Protein AF-0000000085041302 (afdb_homodimer)

InterPro domains:
  IPR001387 Cro/C1-type, helix-turn-helix domain [PF01381] (20-67)
  IPR001387 Cro/C1-type, helix-turn-helix domain [PS50943] (29-70)
  IPR010982 Lambda repressor-like, DNA-binding domain superfamily [G3DSA:1.10.260.40] (1-99)
  IPR010982 Lambda repressor-like, DNA-binding domain superfamily [SSF47413] (10-87)
  IPR013430 Toxin-antitoxin system, antidote protein, HigA [PTHR36924] (6-88)
  IPR013430 Toxin-antitoxin system, antidote protein, HigA [TIGR02607] (7-82)

Organism: Cyclobacterium marinum (strain ATCC 25205 / DSM 745 / LMG 13164 / NCIMB 1802) (NCBI:txid880070)

Sequence (198 aa):
MERDITTYIHPGKIFFEEVIKPNHLKIGEVAELLQVSRLTVSKIVNEKSGISPNIALRIQTVFGGSAEMWTKMQHKYDMALAIKEFERNNPKLKRFEKAMERDITTYIHPGKIFFEEVIKPNHLKIGEVAELLQVSRLTVSKIVNEKSGISPNIALRIQTVFGGSAEMWTKMQHKYDMALAIKEFERNNPKLKRFEKA

Structure (mmCIF, N/CA/C/O backbone):
data_AF-0000000085041302-model_v1
#
loop_
_entity.id
_entity.type
_entity.pdbx_description
1 polymer 'Plasmid maintenance system antidote protein, XRE family'
#
loop_
_atom_site.group_PDB
_atom_site.id
_atom_site.type_symbol
_atom_site.label_atom_id
_atom_site.label_alt_id
_atom_site.label_comp_id
_atom_site.label_asym_id
_atom_site.label_entity_id
_atom_site.label_seq_id
_atom_site.pdbx_PDB_ins_code
_atom_site.Cartn_x
_atom_site.Cartn_y
_atom_site.Cartn_z
_atom_site.occupancy
_atom_site.B_iso_or_equiv
_atom_site.auth_seq_id
_atom_site.auth_comp_id
_atom_site.auth_asym_id
_atom_site.auth_atom_id
_atom_site.pdbx_PDB_model_num
ATOM 1 N N . MET A 1 1 ? 7.117 10.695 -30.375 1 29.48 1 MET A N 1
ATOM 2 C CA . MET A 1 1 ? 6.906 9.789 -29.25 1 29.48 1 MET A CA 1
ATOM 3 C C . MET A 1 1 ? 6.676 10.562 -27.969 1 29.48 1 MET A C 1
ATOM 5 O O . MET A 1 1 ? 7.609 11.133 -27.406 1 29.48 1 MET A O 1
ATOM 9 N N . GLU A 1 2 ? 5.797 11.688 -27.891 1 31.69 2 GLU A N 1
ATOM 10 C CA . GLU A 1 2 ? 5.551 12.656 -26.828 1 31.69 2 GLU A CA 1
ATOM 11 C C . GLU A 1 2 ? 5.828 12.055 -25.453 1 31.69 2 GLU A C 1
ATOM 13 O O . GLU A 1 2 ? 5.406 10.938 -25.172 1 31.69 2 GLU A O 1
ATOM 18 N N . ARG A 1 3 ? 6.934 12.32 -24.906 1 36.03 3 ARG A N 1
ATOM 19 C CA . ARG A 1 3 ? 7.691 11.773 -23.797 1 36.03 3 ARG A CA 1
ATOM 20 C C . ARG A 1 3 ? 6.824 11.68 -22.531 1 36.03 3 ARG A C 1
ATOM 22 O O . ARG A 1 3 ? 6.738 12.641 -21.766 1 36.03 3 ARG A O 1
ATOM 29 N N . ASP A 1 4 ? 5.512 11.469 -22.641 1 37.69 4 ASP A N 1
ATOM 30 C CA . ASP A 1 4 ? 4.402 11.453 -21.688 1 37.69 4 ASP A CA 1
ATOM 31 C C . ASP A 1 4 ? 4.883 11.062 -20.297 1 37.69 4 ASP A C 1
ATOM 33 O O . ASP A 1 4 ? 5.992 10.562 -20.141 1 37.69 4 ASP A O 1
ATOM 37 N N . ILE A 1 5 ? 3.98 11.062 -19.125 1 43.06 5 ILE A N 1
ATOM 38 C CA . ILE A 1 5 ? 4.023 10.547 -17.766 1 43.06 5 ILE A CA 1
ATOM 39 C C . ILE A 1 5 ? 4.773 9.211 -17.734 1 43.06 5 ILE A C 1
ATOM 41 O O . ILE A 1 5 ? 4.441 8.289 -18.484 1 43.06 5 ILE A O 1
ATOM 45 N N . THR A 1 6 ? 6.039 9.086 -17.594 1 47.47 6 THR A N 1
ATOM 46 C CA . THR A 1 6 ? 6.887 7.961 -17.203 1 47.47 6 THR A CA 1
ATOM 47 C C . THR A 1 6 ? 6.047 6.824 -16.641 1 47.47 6 THR A C 1
ATOM 49 O O . THR A 1 6 ? 5.5 6.941 -15.539 1 47.47 6 THR A O 1
ATOM 52 N N . THR A 1 7 ? 5.023 6.316 -17.312 1 55.5 7 THR A N 1
ATOM 53 C CA . THR A 1 7 ? 4.008 5.301 -17.047 1 55.5 7 THR A CA 1
ATOM 54 C C . THR A 1 7 ? 4.602 4.121 -16.281 1 55.5 7 THR A C 1
ATOM 56 O O . THR A 1 7 ? 5.523 3.461 -16.766 1 55.5 7 THR A O 1
ATOM 59 N N . TYR A 1 8 ? 4.645 4.348 -14.969 1 79.5 8 TYR A N 1
ATOM 60 C CA . TYR A 1 8 ? 5.066 3.205 -14.164 1 79.5 8 TYR A CA 1
ATOM 61 C C . TYR A 1 8 ? 4.293 1.95 -14.555 1 79.5 8 TYR A C 1
ATOM 63 O O . TYR A 1 8 ? 3.105 2.018 -14.875 1 79.5 8 TYR A O 1
ATOM 71 N N . ILE A 1 9 ? 5.008 1.052 -15.086 1 88.38 9 ILE A N 1
ATOM 72 C CA . ILE A 1 9 ? 4.438 -0.244 -15.438 1 88.38 9 ILE A CA 1
ATOM 73 C C . ILE A 1 9 ? 3.734 -0.842 -14.219 1 88.38 9 ILE A C 1
ATOM 75 O O . ILE A 1 9 ? 4.312 -0.911 -13.133 1 88.38 9 ILE A O 1
ATOM 79 N N . HIS A 1 10 ? 2.369 -1.131 -14.422 1 93.94 10 HIS A N 1
ATOM 80 C CA . HIS A 1 10 ? 1.634 -1.795 -13.352 1 93.94 10 HIS A CA 1
ATOM 81 C C . HIS A 1 10 ? 2.205 -3.18 -13.062 1 93.94 10 HIS A C 1
ATOM 83 O O . HIS A 1 10 ? 2.484 -3.943 -13.992 1 93.94 10 HIS A O 1
ATOM 89 N N . PRO A 1 11 ? 2.422 -3.494 -11.867 1 96.06 11 PRO A N 1
ATOM 90 C CA . PRO A 1 11 ? 3.008 -4.797 -11.555 1 96.06 11 PRO A CA 1
ATOM 91 C C . PRO A 1 11 ? 2.184 -5.965 -12.094 1 96.06 11 PRO A C 1
ATOM 93 O O . PRO A 1 11 ? 2.736 -7.023 -12.398 1 96.06 11 PRO A O 1
ATOM 96 N N . GLY A 1 12 ? 0.875 -5.73 -12.203 1 97.31 12 GLY A N 1
ATOM 97 C CA . GLY A 1 12 ? 0.055 -6.766 -12.812 1 97.31 12 GLY A CA 1
ATOM 98 C C . GLY A 1 12 ? 0.516 -7.141 -14.211 1 97.31 12 GLY A C 1
ATOM 99 O O . GLY A 1 12 ? 0.445 -8.312 -14.594 1 97.31 12 GLY A O 1
ATOM 100 N N . LYS A 1 13 ? 0.924 -6.148 -14.961 1 96.5 13 LYS A N 1
ATOM 101 C CA . LYS A 1 13 ? 1.456 -6.402 -16.297 1 96.5 13 LYS A CA 1
ATOM 102 C C . LYS A 1 13 ? 2.75 -7.211 -16.234 1 96.5 13 LYS A C 1
ATOM 104 O O . LYS A 1 13 ? 2.963 -8.117 -17.031 1 96.5 13 LYS A O 1
ATOM 109 N N . ILE A 1 14 ? 3.541 -6.941 -15.328 1 96.94 14 ILE A N 1
ATOM 110 C CA . ILE A 1 14 ? 4.785 -7.672 -15.125 1 96.94 14 ILE A CA 1
ATOM 111 C C . ILE A 1 14 ? 4.48 -9.117 -14.742 1 96.94 14 ILE A C 1
ATOM 113 O O . ILE A 1 14 ? 5.07 -10.055 -15.289 1 96.94 14 ILE A O 1
ATOM 117 N N . PHE A 1 15 ? 3.557 -9.273 -13.836 1 98.44 15 PHE A N 1
ATOM 118 C CA . PHE A 1 15 ? 3.123 -10.602 -13.43 1 98.44 15 PHE A CA 1
ATOM 119 C C . PHE A 1 15 ? 2.656 -11.414 -14.633 1 98.44 15 PHE A C 1
ATOM 121 O O . PHE A 1 15 ? 3.057 -12.562 -14.805 1 98.44 15 PHE A O 1
ATOM 128 N N . PHE A 1 16 ? 1.895 -10.766 -15.469 1 98.31 16 PHE A N 1
ATOM 129 C CA . PHE A 1 16 ? 1.375 -11.43 -16.656 1 98.31 16 PHE A CA 1
ATOM 130 C C . PHE A 1 16 ? 2.502 -11.766 -17.625 1 98.31 16 PHE A C 1
ATOM 132 O O . PHE A 1 16 ? 2.658 -12.922 -18.031 1 98.31 16 PHE A O 1
ATOM 139 N N . GLU A 1 17 ? 3.311 -10.789 -17.953 1 97.69 17 GLU A N 1
ATOM 140 C CA . GLU A 1 17 ? 4.305 -10.906 -19.016 1 97.69 17 GLU A CA 1
ATOM 141 C C . GLU A 1 17 ? 5.473 -11.789 -18.594 1 97.69 17 GLU A C 1
ATOM 143 O O . GLU A 1 17 ? 6.055 -12.5 -19.422 1 97.69 17 GLU A O 1
ATOM 148 N N . GLU A 1 18 ? 5.762 -11.789 -17.328 1 97.31 18 GLU A N 1
ATOM 149 C CA . GLU A 1 18 ? 6.992 -12.438 -16.906 1 97.31 18 GLU A CA 1
ATOM 150 C C . GLU A 1 18 ? 6.703 -13.773 -16.219 1 97.31 18 GLU A C 1
ATOM 152 O O . GLU A 1 18 ? 7.594 -14.609 -16.078 1 97.31 18 GLU A O 1
ATOM 157 N N . VAL A 1 19 ? 5.547 -14.008 -15.805 1 97.94 19 VAL A N 1
ATOM 158 C CA . VAL A 1 19 ? 5.246 -15.227 -15.062 1 97.94 19 VAL A CA 1
ATOM 159 C C . VAL A 1 19 ? 4.18 -16.031 -15.805 1 97.94 19 VAL A C 1
ATOM 161 O O . VAL A 1 19 ? 4.426 -17.172 -16.203 1 97.94 19 VAL A O 1
ATOM 164 N N . ILE A 1 20 ? 3.092 -15.469 -16.109 1 98.44 20 ILE A N 1
ATOM 165 C CA . ILE A 1 20 ? 1.945 -16.219 -16.609 1 98.44 20 ILE A CA 1
ATOM 166 C C . ILE A 1 20 ? 2.186 -16.594 -18.062 1 98.44 20 ILE A C 1
ATOM 168 O O . ILE A 1 20 ? 2.125 -17.781 -18.422 1 98.44 20 ILE A O 1
ATOM 172 N N . LYS A 1 21 ? 2.52 -15.656 -18.844 1 97.94 21 LYS A N 1
ATOM 173 C CA . LYS A 1 21 ? 2.666 -15.844 -20.297 1 97.94 21 LYS A CA 1
ATOM 174 C C . LYS A 1 21 ? 3.793 -16.828 -20.594 1 97.94 21 LYS A C 1
ATOM 176 O O . LYS A 1 21 ? 3.596 -17.797 -21.344 1 97.94 21 LYS A O 1
ATOM 181 N N . PRO A 1 22 ? 4.973 -16.656 -20.031 1 97.5 22 PRO A N 1
ATOM 182 C CA . PRO A 1 22 ? 6.062 -17.578 -20.344 1 97.5 22 PRO A CA 1
ATOM 183 C C . PRO A 1 22 ? 5.742 -19.016 -19.938 1 97.5 22 PRO A C 1
ATOM 185 O O . PRO A 1 22 ? 6.309 -19.953 -20.484 1 97.5 22 PRO A O 1
ATOM 188 N N . ASN A 1 23 ? 4.84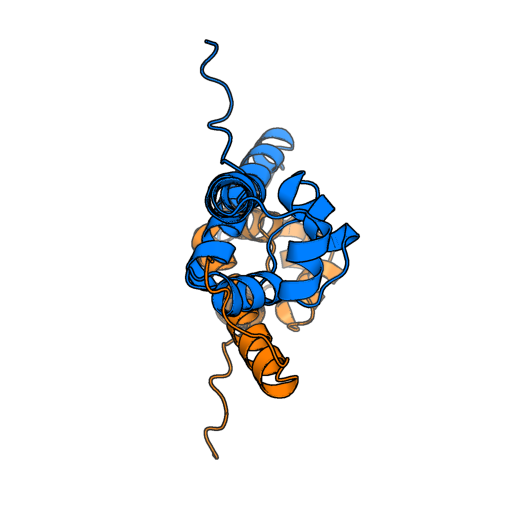8 -19.188 -18.953 1 97.5 23 ASN A N 1
ATOM 189 C CA . ASN A 1 23 ? 4.484 -20.531 -18.484 1 97.5 23 ASN A CA 1
ATOM 190 C C . ASN A 1 23 ? 3.229 -21.047 -19.172 1 97.5 23 ASN A C 1
ATOM 192 O O . ASN A 1 23 ? 2.715 -22.109 -18.828 1 97.5 23 ASN A O 1
ATOM 196 N N . HIS A 1 24 ? 2.68 -20.25 -20.047 1 97.62 24 HIS A N 1
ATOM 197 C CA . HIS A 1 24 ? 1.529 -20.609 -20.859 1 97.62 24 HIS A CA 1
ATOM 198 C C . HIS A 1 24 ? 0.336 -21 -20 1 97.62 24 HIS A C 1
ATOM 200 O O . HIS A 1 24 ? -0.345 -21.984 -20.281 1 97.62 24 HIS A O 1
ATOM 206 N N . LEU A 1 25 ? 0.154 -20.312 -18.969 1 98.19 25 LEU A N 1
ATOM 207 C CA . LEU A 1 25 ? -0.958 -20.578 -18.062 1 98.19 25 LEU A CA 1
ATOM 208 C C . LEU A 1 25 ? -2.174 -19.734 -18.422 1 98.19 25 LEU A C 1
ATOM 210 O O . LEU A 1 25 ? -2.033 -18.578 -18.844 1 98.19 25 LEU A O 1
ATOM 214 N N . LYS A 1 26 ? -3.291 -20.344 -18.203 1 98.25 26 LYS A N 1
ATOM 215 C CA . LYS A 1 26 ? -4.535 -19.578 -18.281 1 98.25 26 LYS A CA 1
ATOM 216 C C . LYS A 1 26 ? -4.852 -18.891 -16.969 1 98.25 26 LYS A C 1
ATOM 218 O O . LYS A 1 26 ? -4.379 -19.312 -15.906 1 98.25 26 LYS A O 1
ATOM 223 N N . ILE A 1 27 ? -5.68 -17.844 -17.062 1 98.5 27 ILE A N 1
ATOM 224 C CA . ILE A 1 27 ? -6.039 -17.062 -15.883 1 98.5 27 ILE A CA 1
ATOM 225 C C . ILE A 1 27 ? -6.66 -17.969 -14.828 1 98.5 27 ILE A C 1
ATOM 227 O O . ILE A 1 27 ? -6.363 -17.844 -13.641 1 98.5 27 ILE A O 1
ATOM 231 N N . GLY A 1 28 ? -7.504 -18.859 -15.266 1 98.5 28 GLY A N 1
ATOM 232 C CA . GLY A 1 28 ? -8.148 -19.781 -14.352 1 98.5 28 GLY A CA 1
ATOM 233 C C . GLY A 1 28 ? -7.168 -20.688 -13.633 1 98.5 28 GLY A C 1
ATOM 234 O O . GLY A 1 28 ? -7.344 -21 -12.445 1 98.5 28 GLY A O 1
ATOM 235 N N . GLU A 1 29 ? -6.148 -21.172 -14.336 1 98.5 29 GLU A N 1
ATOM 236 C CA . GLU A 1 29 ? -5.117 -22.016 -13.75 1 98.5 29 GLU A CA 1
ATOM 237 C C . GLU A 1 29 ? -4.316 -21.25 -12.695 1 98.5 29 GLU A C 1
ATOM 239 O O . GLU A 1 29 ? -4.023 -21.781 -11.625 1 98.5 29 GLU A O 1
ATOM 244 N N . VAL A 1 30 ? -3.992 -20.062 -13.031 1 98.75 30 VAL A N 1
ATOM 245 C CA . VAL A 1 30 ? -3.254 -19.219 -12.102 1 98.75 30 VAL A CA 1
ATOM 246 C C . VAL A 1 30 ? -4.074 -19.016 -10.828 1 98.75 30 VAL A C 1
ATOM 248 O O . VAL A 1 30 ? -3.549 -19.125 -9.719 1 98.75 30 VAL A O 1
ATOM 251 N N . ALA A 1 31 ? -5.375 -18.688 -11.008 1 98.81 31 ALA A N 1
ATOM 252 C CA . ALA A 1 31 ? -6.281 -18.484 -9.883 1 98.81 31 ALA A CA 1
ATOM 253 C C . ALA A 1 31 ? -6.309 -19.703 -8.961 1 98.81 31 ALA A C 1
ATOM 255 O O . ALA A 1 31 ? -6.262 -19.578 -7.738 1 98.81 31 ALA A O 1
ATOM 256 N N . GLU A 1 32 ? -6.352 -20.844 -9.562 1 98.5 32 GLU A N 1
ATOM 257 C CA . GLU A 1 32 ? -6.359 -22.094 -8.805 1 98.5 32 GLU A CA 1
ATOM 258 C C . GLU A 1 32 ? -5.059 -22.281 -8.031 1 98.5 32 GLU A C 1
ATOM 260 O O . GLU A 1 32 ? -5.074 -22.641 -6.852 1 98.5 32 GLU A O 1
ATOM 265 N N . LEU A 1 33 ? -3.945 -22.047 -8.68 1 98.44 33 LEU A N 1
ATOM 266 C CA . LEU A 1 33 ? -2.635 -22.203 -8.062 1 98.44 33 LEU A CA 1
ATOM 267 C C . LEU A 1 33 ? -2.473 -21.25 -6.879 1 98.44 33 LEU A C 1
ATOM 269 O O . LEU A 1 33 ? -1.903 -21.625 -5.852 1 98.44 33 LEU A O 1
ATOM 273 N N . LEU A 1 34 ? -3.041 -20.078 -7.023 1 98.75 34 LEU A N 1
ATOM 274 C CA . LEU A 1 34 ? -2.902 -19.047 -5.996 1 98.75 34 LEU A CA 1
ATOM 275 C C . LEU A 1 34 ? -4.02 -19.156 -4.961 1 98.75 34 LEU A C 1
ATOM 277 O O . LEU A 1 34 ? -4.004 -18.469 -3.945 1 98.75 34 LEU A O 1
ATOM 281 N N . GLN A 1 35 ? -4.996 -19.984 -5.219 1 98.69 35 GLN A N 1
ATOM 282 C CA . GLN A 1 35 ? -6.172 -20.156 -4.367 1 98.69 35 GLN A CA 1
ATOM 283 C C . GLN A 1 35 ? -6.895 -18.828 -4.168 1 98.69 35 GLN A C 1
ATOM 285 O O . GLN A 1 35 ? -7.191 -18.438 -3.035 1 98.69 35 GLN A O 1
ATOM 290 N N . VAL A 1 36 ? -7.094 -18.234 -5.23 1 98.56 36 VAL A N 1
ATOM 291 C CA . VAL A 1 36 ? -7.91 -17.031 -5.285 1 98.56 36 VAL A CA 1
ATOM 292 C C . VAL A 1 36 ? -8.914 -17.141 -6.43 1 98.56 36 VAL A C 1
ATOM 294 O O . VAL A 1 36 ? -8.875 -18.094 -7.215 1 98.56 36 VAL A O 1
ATOM 297 N N . SER A 1 37 ? -9.844 -16.188 -6.492 1 98.69 37 SER A N 1
ATOM 298 C CA . SER A 1 37 ? -10.859 -16.219 -7.539 1 98.69 37 SER A CA 1
ATOM 299 C C . SER A 1 37 ? -10.273 -15.836 -8.891 1 98.69 37 SER A C 1
ATOM 301 O O . SER A 1 37 ? -9.297 -15.086 -8.961 1 98.69 37 SER A O 1
ATOM 303 N N . ARG A 1 38 ? -10.859 -16.312 -9.977 1 98.62 38 ARG A N 1
ATOM 304 C CA . ARG A 1 38 ? -10.5 -15.914 -11.336 1 98.62 38 ARG A CA 1
ATOM 305 C C . ARG A 1 38 ? -10.625 -14.398 -11.516 1 98.62 38 ARG A C 1
ATOM 307 O O . ARG A 1 38 ? -9.82 -13.789 -12.219 1 98.62 38 ARG A O 1
ATOM 314 N N . LEU A 1 39 ? -11.602 -13.891 -10.891 1 98.75 39 LEU A N 1
ATOM 315 C CA . LEU A 1 39 ? -11.82 -12.453 -10.977 1 98.75 39 LEU A CA 1
ATOM 316 C C . LEU A 1 39 ? -10.641 -11.688 -10.391 1 98.75 39 LEU A C 1
ATOM 318 O O . LEU A 1 39 ? -10.219 -10.664 -10.945 1 98.75 39 LEU A O 1
ATOM 322 N N . THR A 1 40 ? -10.07 -12.172 -9.312 1 98.69 40 THR A N 1
ATOM 323 C CA . THR A 1 40 ? -8.93 -11.531 -8.656 1 98.69 40 THR A CA 1
ATOM 324 C C . THR A 1 40 ? -7.734 -11.461 -9.602 1 98.69 40 THR A C 1
ATOM 326 O O . THR A 1 40 ? -7.148 -10.391 -9.797 1 98.69 40 THR A O 1
ATOM 329 N N . VAL A 1 41 ? -7.426 -12.562 -10.195 1 98.81 41 VAL A N 1
ATOM 330 C CA . VAL A 1 41 ? -6.285 -12.617 -11.102 1 98.81 41 VAL A CA 1
ATOM 331 C C . VAL A 1 41 ? -6.562 -11.766 -12.336 1 98.81 41 VAL A C 1
ATOM 333 O O . VAL A 1 41 ? -5.695 -11.008 -12.789 1 98.81 41 VAL A O 1
ATOM 336 N N . SER A 1 42 ? -7.742 -11.898 -12.859 1 98.75 42 SER A N 1
ATOM 337 C CA . SER A 1 42 ? -8.117 -11.125 -14.031 1 98.75 42 SER A CA 1
ATOM 338 C C . SER A 1 42 ? -7.973 -9.625 -13.781 1 98.75 42 SER A C 1
ATOM 340 O O . SER A 1 42 ? -7.387 -8.906 -14.594 1 98.75 42 SER A O 1
ATOM 342 N N . LYS A 1 43 ? -8.484 -9.164 -12.688 1 98.69 43 LYS A N 1
ATOM 343 C CA . LYS A 1 43 ? -8.398 -7.746 -12.344 1 98.69 43 LYS A CA 1
ATOM 344 C C . LYS A 1 43 ? -6.945 -7.301 -12.211 1 98.69 43 LYS A C 1
ATOM 346 O O . LYS A 1 43 ? -6.59 -6.199 -12.633 1 98.69 43 LYS A O 1
ATOM 351 N N . ILE A 1 44 ? -6.109 -8.086 -11.594 1 98.44 44 ILE A N 1
ATOM 352 C CA . ILE A 1 44 ? -4.707 -7.75 -11.375 1 98.44 44 ILE A CA 1
ATOM 353 C C . ILE A 1 44 ? -3.99 -7.625 -12.719 1 98.44 44 ILE A C 1
ATOM 355 O O . ILE A 1 44 ? -3.336 -6.617 -12.984 1 98.44 44 ILE A O 1
ATOM 359 N N . VAL A 1 45 ? -4.148 -8.578 -13.617 1 97.88 45 VAL A N 1
ATOM 360 C CA . VAL A 1 45 ? -3.389 -8.609 -14.859 1 97.88 45 VAL A CA 1
ATOM 361 C C . VAL A 1 45 ? -3.932 -7.555 -15.82 1 97.88 45 VAL A C 1
ATOM 363 O O . VAL A 1 45 ? -3.225 -7.113 -16.734 1 97.88 45 VAL A O 1
ATOM 366 N N . ASN A 1 46 ? -5.188 -7.16 -15.648 1 97.31 46 ASN A N 1
ATOM 367 C CA . ASN A 1 46 ? -5.77 -6.098 -16.469 1 97.31 46 ASN A CA 1
ATOM 368 C C . ASN A 1 46 ? -5.648 -4.738 -15.781 1 97.31 46 ASN A C 1
ATOM 370 O O . ASN A 1 46 ? -6.32 -3.783 -16.172 1 97.31 46 ASN A O 1
ATOM 374 N N . GLU A 1 47 ? -4.863 -4.637 -14.742 1 95.19 47 GLU A N 1
ATOM 375 C CA . GLU A 1 47 ? -4.457 -3.402 -14.086 1 95.19 47 GLU A CA 1
ATOM 376 C C . GLU A 1 47 ? -5.645 -2.709 -13.422 1 95.19 47 GLU A C 1
ATOM 378 O O . GLU A 1 47 ? -5.664 -1.483 -13.297 1 95.19 47 GLU A O 1
ATOM 383 N N . LYS A 1 48 ? -6.633 -3.512 -13.062 1 96.94 48 LYS A N 1
ATOM 384 C CA . LYS A 1 48 ? -7.832 -2.982 -12.43 1 96.94 48 LYS A CA 1
ATOM 385 C C . LYS A 1 48 ? -7.777 -3.168 -10.914 1 96.94 48 LYS A C 1
ATOM 387 O O . LYS A 1 48 ? -8.602 -2.615 -10.18 1 96.94 48 LYS A O 1
ATOM 392 N N . SER A 1 49 ? -6.855 -3.945 -10.398 1 97.38 49 SER A N 1
ATOM 393 C CA . SER A 1 49 ? -6.555 -4.129 -8.984 1 97.38 49 SER A CA 1
ATOM 394 C C . SER A 1 49 ? -5.059 -4.301 -8.758 1 97.38 49 SER A C 1
ATOM 396 O O . SER A 1 49 ? -4.328 -4.699 -9.672 1 97.38 49 SER A O 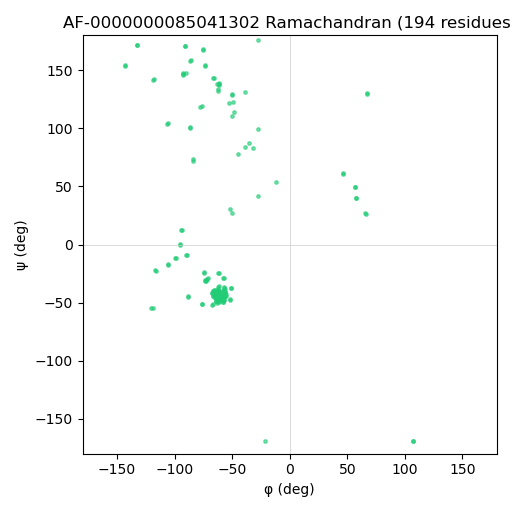1
ATOM 398 N N . GLY A 1 50 ? -4.629 -3.961 -7.609 1 97.31 50 GLY A N 1
ATOM 399 C CA . GLY A 1 50 ? -3.207 -4.043 -7.305 1 97.31 50 GLY A CA 1
ATOM 400 C C . GLY A 1 50 ? -2.803 -5.375 -6.703 1 97.31 50 GLY A C 1
ATOM 401 O O . GLY A 1 50 ? -3.66 -6.191 -6.355 1 97.31 50 GLY A O 1
ATOM 402 N N . ILE A 1 51 ? -1.502 -5.516 -6.602 1 98.38 51 ILE A N 1
ATOM 403 C CA . ILE A 1 51 ? -0.939 -6.656 -5.887 1 98.38 51 ILE A CA 1
ATOM 404 C C . ILE A 1 51 ? -0.834 -6.328 -4.398 1 98.38 51 ILE A C 1
ATOM 406 O O . ILE A 1 51 ? 0.098 -5.645 -3.971 1 98.38 51 ILE A O 1
ATOM 410 N N . SER A 1 52 ? -1.799 -6.848 -3.637 1 97.56 52 SER A N 1
ATOM 411 C CA . SER A 1 52 ? -1.803 -6.66 -2.189 1 97.56 52 SER A CA 1
ATOM 412 C C . SER A 1 52 ? -0.764 -7.547 -1.513 1 97.56 52 SER A C 1
ATOM 414 O O . SER A 1 52 ? -0.236 -8.477 -2.131 1 97.56 52 SER A O 1
ATOM 416 N N . PRO A 1 53 ? -0.484 -7.289 -0.239 1 97.94 53 PRO A N 1
ATOM 417 C CA . PRO A 1 53 ? 0.451 -8.148 0.492 1 97.94 53 PRO A CA 1
ATOM 418 C C . PRO A 1 53 ? 0.04 -9.617 0.471 1 97.94 53 PRO A C 1
ATOM 420 O O . PRO A 1 53 ? 0.884 -10.5 0.273 1 97.94 53 PRO A O 1
ATOM 423 N N . ASN A 1 54 ? -1.241 -9.875 0.62 1 97.94 54 ASN A N 1
ATOM 424 C CA . ASN A 1 54 ? -1.713 -11.258 0.587 1 97.94 54 ASN A CA 1
ATOM 425 C C . ASN A 1 54 ? -1.48 -11.898 -0.779 1 97.94 54 ASN A C 1
ATOM 427 O O . ASN A 1 54 ? -1.012 -13.031 -0.865 1 97.94 54 ASN A O 1
ATOM 431 N N . ILE A 1 55 ? -1.788 -11.195 -1.784 1 98.56 55 ILE A N 1
ATOM 432 C CA . ILE A 1 55 ? -1.564 -11.688 -3.139 1 98.56 55 ILE A CA 1
ATOM 433 C C . ILE A 1 55 ? -0.07 -11.898 -3.371 1 98.56 55 ILE A C 1
ATOM 435 O O . ILE A 1 55 ? 0.341 -12.922 -3.93 1 98.56 55 ILE A O 1
ATOM 439 N N . ALA A 1 56 ? 0.728 -10.922 -2.938 1 98.81 56 ALA A N 1
ATOM 440 C CA . ALA A 1 56 ? 2.178 -10.992 -3.105 1 98.81 56 ALA A CA 1
ATOM 441 C C . ALA A 1 56 ? 2.75 -12.234 -2.432 1 98.81 56 ALA A C 1
ATOM 443 O O . ALA A 1 56 ? 3.621 -12.906 -2.988 1 98.81 56 ALA A O 1
ATOM 444 N N . LEU A 1 57 ? 2.268 -12.555 -1.312 1 98.75 57 LEU A N 1
ATOM 445 C CA . LEU A 1 57 ? 2.719 -13.734 -0.58 1 98.75 57 LEU A CA 1
ATOM 446 C C . LEU A 1 57 ? 2.346 -15.008 -1.325 1 98.75 57 LEU A C 1
ATOM 448 O O . LEU A 1 57 ? 3.123 -15.969 -1.354 1 98.75 57 LEU A O 1
ATOM 452 N N . ARG A 1 58 ? 1.194 -15.023 -1.872 1 98.88 58 ARG A N 1
ATOM 453 C CA . ARG A 1 58 ? 0.767 -16.172 -2.664 1 98.88 58 ARG A CA 1
ATOM 454 C C . ARG A 1 58 ? 1.638 -16.328 -3.906 1 98.88 58 ARG A C 1
ATOM 456 O O . ARG A 1 58 ? 2.061 -17.438 -4.234 1 98.88 58 ARG A O 1
ATOM 463 N N . ILE A 1 59 ? 1.919 -15.227 -4.578 1 98.81 59 ILE A N 1
ATOM 464 C CA . ILE A 1 59 ? 2.752 -15.266 -5.773 1 98.81 59 ILE A CA 1
ATOM 465 C C . ILE A 1 59 ? 4.152 -15.758 -5.414 1 98.81 59 ILE A C 1
ATOM 467 O O . ILE A 1 59 ? 4.707 -16.625 -6.098 1 98.81 59 ILE A O 1
ATOM 471 N N . GLN A 1 60 ? 4.672 -15.18 -4.391 1 98.56 60 GLN A N 1
ATOM 472 C CA . GLN A 1 60 ? 5.98 -15.617 -3.91 1 98.56 60 GLN A CA 1
ATOM 473 C C . GLN A 1 60 ? 6.02 -17.125 -3.699 1 98.56 60 GLN A C 1
ATOM 475 O O . GLN A 1 60 ? 6.961 -17.797 -4.133 1 98.56 60 GLN A O 1
ATOM 480 N N . THR A 1 61 ? 5.039 -17.625 -3.068 1 98.5 61 THR A N 1
ATOM 481 C CA . THR A 1 61 ? 5 -19.031 -2.693 1 98.5 61 THR A CA 1
ATOM 482 C C . THR A 1 61 ? 4.875 -19.906 -3.93 1 98.5 61 THR A C 1
ATOM 484 O O . THR A 1 61 ? 5.547 -20.938 -4.031 1 98.5 61 THR A O 1
ATOM 487 N N . VAL A 1 62 ? 4.078 -19.531 -4.844 1 98.69 62 VAL A N 1
ATOM 488 C CA . VAL A 1 62 ? 3.734 -20.391 -5.973 1 98.69 62 VAL A CA 1
ATOM 489 C C . VAL A 1 62 ? 4.742 -20.188 -7.102 1 98.69 62 VAL A C 1
ATOM 491 O O . VAL A 1 62 ? 5.215 -21.141 -7.703 1 98.69 62 VAL A O 1
ATOM 494 N N . PHE A 1 63 ? 5.086 -18.922 -7.395 1 98.44 63 PHE A N 1
ATOM 495 C CA . PHE A 1 63 ? 5.797 -18.641 -8.633 1 98.44 63 PHE A CA 1
ATOM 496 C C . PHE A 1 63 ? 7.176 -18.062 -8.344 1 98.44 63 PHE A C 1
ATOM 498 O O . PHE A 1 63 ? 8.031 -18 -9.227 1 98.44 63 PHE A O 1
ATOM 505 N N . GLY A 1 64 ? 7.32 -17.516 -7.195 1 97.56 64 GLY A N 1
ATOM 506 C CA . GLY A 1 64 ? 8.602 -16.922 -6.848 1 97.56 64 GLY A CA 1
ATOM 507 C C . GLY A 1 64 ? 8.578 -15.414 -6.836 1 97.56 64 GLY A C 1
ATOM 508 O O . GLY A 1 64 ? 7.508 -14.805 -6.773 1 97.56 64 GLY A O 1
ATOM 509 N N . GLY A 1 65 ? 9.82 -14.789 -6.742 1 96.62 65 GLY A N 1
ATOM 510 C CA . GLY A 1 65 ? 9.852 -13.375 -6.414 1 96.62 65 GLY A CA 1
ATOM 511 C C . GLY A 1 65 ? 9.375 -13.078 -5.004 1 96.62 65 GLY A C 1
ATOM 512 O O . GLY A 1 65 ? 8.359 -13.617 -4.559 1 96.62 65 GLY A O 1
ATOM 513 N N . SER A 1 66 ? 10.203 -12.312 -4.336 1 97.81 66 SER A N 1
ATOM 514 C CA . SER A 1 66 ? 9.82 -12.039 -2.955 1 97.81 66 SER A CA 1
ATOM 515 C C . SER A 1 66 ? 8.547 -11.203 -2.891 1 97.81 66 SER A C 1
ATOM 517 O O . SER A 1 66 ? 8.297 -10.367 -3.766 1 97.81 66 SER A O 1
ATOM 519 N N . ALA A 1 67 ? 7.73 -11.492 -1.91 1 98.38 67 ALA A N 1
ATOM 520 C CA . ALA A 1 67 ? 6.539 -10.68 -1.69 1 98.38 67 ALA A CA 1
ATOM 521 C C . ALA A 1 67 ? 6.895 -9.195 -1.634 1 98.38 67 ALA A C 1
ATOM 523 O O . ALA A 1 67 ? 6.145 -8.352 -2.127 1 98.38 67 ALA A O 1
ATOM 524 N N . GLU A 1 68 ? 7.992 -8.891 -1.067 1 97.25 68 GLU A N 1
ATOM 525 C CA . GLU A 1 68 ? 8.469 -7.512 -0.981 1 97.25 68 GLU A CA 1
ATOM 526 C C . GLU A 1 68 ? 8.695 -6.918 -2.367 1 97.25 68 GLU A C 1
ATOM 528 O O . GLU A 1 68 ? 8.359 -5.762 -2.615 1 97.25 68 GLU A O 1
ATOM 533 N N . MET A 1 69 ? 9.289 -7.66 -3.172 1 97.12 69 MET A N 1
ATOM 534 C CA . MET A 1 69 ? 9.516 -7.199 -4.539 1 97.12 69 MET A CA 1
ATOM 535 C C . MET A 1 69 ? 8.203 -6.848 -5.223 1 97.12 69 MET A C 1
ATOM 537 O O . MET A 1 69 ? 8.062 -5.762 -5.793 1 97.12 69 MET A O 1
ATOM 541 N N . TRP A 1 70 ? 7.238 -7.723 -5.156 1 98.12 70 TRP A N 1
ATOM 542 C CA . TRP A 1 70 ? 5.945 -7.535 -5.805 1 98.12 70 TRP A CA 1
ATOM 543 C 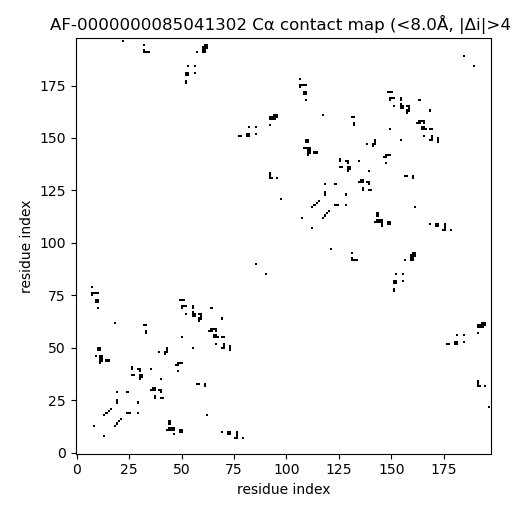C . TRP A 1 70 ? 5.207 -6.34 -5.211 1 98.12 70 TRP A C 1
ATOM 545 O O . TRP A 1 70 ? 4.656 -5.516 -5.945 1 98.12 70 TRP A O 1
ATOM 555 N N . THR A 1 71 ? 5.242 -6.25 -3.906 1 97.62 71 THR A N 1
ATOM 556 C CA . THR A 1 71 ? 4.516 -5.16 -3.268 1 97.62 71 THR A CA 1
ATOM 557 C C . THR A 1 71 ? 5.238 -3.832 -3.482 1 97.62 71 THR A C 1
ATOM 559 O O . THR A 1 71 ? 4.598 -2.781 -3.582 1 97.62 71 THR A O 1
ATOM 562 N N . LYS A 1 72 ? 6.543 -3.889 -3.572 1 95.94 72 LYS A N 1
ATOM 563 C CA . LYS A 1 72 ? 7.305 -2.672 -3.84 1 95.94 72 LYS A CA 1
ATOM 564 C C . LYS A 1 72 ? 6.957 -2.096 -5.207 1 95.94 72 LYS A C 1
ATOM 566 O O . LYS A 1 72 ? 6.816 -0.88 -5.359 1 95.94 72 LYS A O 1
ATOM 571 N N . MET A 1 73 ? 6.867 -2.932 -6.152 1 95.94 73 MET A N 1
ATOM 572 C CA . MET A 1 73 ? 6.477 -2.482 -7.484 1 95.94 73 MET A CA 1
ATOM 573 C C . MET A 1 73 ? 5.094 -1.84 -7.457 1 95.94 73 MET A C 1
ATOM 575 O O . MET A 1 73 ? 4.883 -0.784 -8.055 1 95.94 73 MET A O 1
ATOM 579 N N . GLN A 1 74 ? 4.203 -2.5 -6.801 1 96.62 74 GLN A N 1
ATOM 580 C CA . GLN A 1 74 ? 2.863 -1.944 -6.656 1 96.62 74 GLN A CA 1
ATOM 581 C C . GLN A 1 74 ? 2.902 -0.574 -5.988 1 96.62 74 GLN A C 1
ATOM 583 O O . GLN A 1 74 ? 2.23 0.359 -6.434 1 96.62 74 GLN A O 1
ATOM 588 N N . HIS A 1 75 ? 3.686 -0.511 -4.961 1 95.38 75 HIS A N 1
ATOM 589 C CA . HIS A 1 75 ? 3.793 0.733 -4.211 1 95.38 75 HIS A CA 1
ATOM 590 C C . HIS A 1 75 ? 4.332 1.86 -5.082 1 95.38 75 HIS A C 1
ATOM 592 O O . HIS A 1 75 ? 3.828 2.984 -5.039 1 95.38 75 HIS A O 1
ATOM 598 N N . LYS A 1 76 ? 5.363 1.557 -5.801 1 94.44 76 LYS A N 1
ATOM 599 C CA . LYS A 1 76 ? 5.938 2.553 -6.699 1 94.44 76 LYS A CA 1
ATOM 600 C C . LYS A 1 76 ? 4.895 3.057 -7.695 1 94.44 76 LYS A C 1
ATOM 602 O O . LYS A 1 76 ? 4.812 4.258 -7.961 1 94.44 76 LYS A O 1
ATOM 607 N N . TYR A 1 77 ? 4.219 2.139 -8.211 1 95.31 77 TYR A N 1
ATOM 608 C CA . TYR A 1 77 ? 3.156 2.48 -9.148 1 95.31 77 TYR A CA 1
ATOM 609 C C . TYR A 1 77 ? 2.107 3.367 -8.484 1 95.31 77 TYR A C 1
ATOM 611 O O . TYR A 1 77 ? 1.709 4.391 -9.047 1 95.31 77 TYR A O 1
ATOM 619 N N . ASP A 1 78 ? 1.68 2.992 -7.309 1 94.94 78 ASP A N 1
ATOM 620 C CA . ASP A 1 78 ? 0.669 3.738 -6.566 1 94.94 78 ASP A CA 1
ATOM 621 C C . ASP A 1 78 ? 1.156 5.148 -6.242 1 94.94 78 ASP A C 1
ATOM 623 O O . ASP A 1 78 ? 0.392 6.113 -6.336 1 94.94 78 ASP A O 1
ATOM 627 N N . MET A 1 79 ? 2.377 5.227 -5.84 1 95.62 79 MET A N 1
ATOM 628 C CA . MET A 1 79 ? 2.949 6.527 -5.5 1 95.62 79 MET A CA 1
ATOM 629 C C . MET A 1 79 ? 2.998 7.434 -6.723 1 95.62 79 MET A C 1
ATOM 631 O O . MET A 1 79 ? 2.686 8.625 -6.633 1 95.62 79 MET A O 1
ATOM 635 N N . ALA A 1 80 ? 3.395 6.887 -7.816 1 94.94 80 ALA A N 1
ATOM 636 C CA . ALA A 1 80 ? 3.463 7.672 -9.047 1 94.94 80 ALA A CA 1
ATOM 637 C C . ALA A 1 80 ? 2.092 8.234 -9.414 1 94.94 80 ALA A C 1
ATOM 639 O O . ALA A 1 80 ? 1.975 9.406 -9.781 1 94.94 80 ALA A O 1
ATOM 640 N N . LEU A 1 81 ? 1.104 7.441 -9.32 1 94.69 81 LEU A N 1
ATOM 641 C CA . LEU A 1 81 ? -0.255 7.879 -9.617 1 94.69 81 LEU A CA 1
ATOM 642 C C . LEU A 1 81 ? -0.709 8.953 -8.641 1 94.69 81 LEU A C 1
ATOM 644 O O . LEU A 1 81 ? -1.34 9.938 -9.039 1 94.69 81 LEU A O 1
ATOM 648 N N . ALA A 1 82 ? -0.411 8.758 -7.426 1 96.31 82 ALA A N 1
ATOM 649 C CA . ALA A 1 82 ? -0.816 9.695 -6.383 1 96.31 82 ALA A CA 1
ATOM 650 C C . ALA A 1 82 ? -0.151 11.055 -6.582 1 96.31 82 ALA A C 1
ATOM 652 O O . ALA A 1 82 ? -0.776 12.102 -6.371 1 96.31 82 ALA A O 1
ATOM 653 N N . ILE A 1 83 ? 1.088 10.992 -6.883 1 96.75 83 ILE A N 1
ATOM 654 C CA . ILE A 1 83 ? 1.823 12.227 -7.117 1 96.75 83 ILE A CA 1
ATOM 655 C C . ILE A 1 83 ? 1.185 12.992 -8.273 1 96.75 83 ILE A C 1
ATOM 657 O O . ILE A 1 83 ? 0.959 14.203 -8.172 1 96.75 83 ILE A O 1
ATOM 661 N N . LYS A 1 84 ? 0.91 12.273 -9.32 1 95.56 84 LYS A N 1
ATOM 662 C CA . LYS A 1 84 ? 0.271 12.891 -10.477 1 95.56 84 LYS A CA 1
ATOM 663 C C . LYS A 1 84 ? -1.067 13.523 -10.094 1 95.56 84 LYS A C 1
ATOM 665 O O . LYS A 1 84 ? -1.362 14.656 -10.477 1 95.56 84 LYS A O 1
ATOM 670 N N . GLU A 1 85 ? -1.877 12.82 -9.398 1 96.44 85 GLU A N 1
ATOM 671 C CA . GLU A 1 85 ? -3.184 13.312 -8.977 1 96.44 85 GLU A CA 1
ATOM 672 C C . GLU A 1 85 ? -3.043 14.516 -8.039 1 96.44 85 GLU A C 1
ATOM 674 O O . GLU A 1 85 ? -3.803 15.477 -8.141 1 96.44 85 GLU A O 1
ATOM 679 N N . PHE A 1 86 ? -2.109 14.414 -7.191 1 97.5 86 PHE A N 1
ATOM 680 C CA . PHE A 1 86 ? -1.846 15.484 -6.234 1 97.5 86 PHE A CA 1
ATOM 681 C C . PHE A 1 86 ? -1.461 16.766 -6.953 1 97.5 86 PHE A C 1
ATOM 683 O O . PHE A 1 86 ? -1.949 17.844 -6.605 1 97.5 86 PHE A O 1
ATOM 690 N N . GLU A 1 87 ? -0.622 16.609 -7.898 1 96.44 87 GLU A N 1
ATOM 691 C CA . GLU A 1 87 ? -0.192 17.75 -8.695 1 96.44 87 GLU A CA 1
ATOM 692 C C . GLU A 1 87 ? -1.353 18.328 -9.5 1 96.44 87 GLU A C 1
ATOM 694 O O . GLU A 1 87 ? -1.49 19.562 -9.609 1 96.44 87 GLU A O 1
ATOM 699 N N . ARG A 1 88 ? -2.086 17.469 -10 1 97 88 ARG A N 1
ATOM 700 C CA . ARG A 1 88 ? -3.23 17.891 -10.797 1 97 88 ARG A CA 1
ATOM 701 C C . ARG A 1 88 ? -4.23 18.672 -9.953 1 97 88 ARG A C 1
ATOM 703 O O . ARG A 1 88 ? -4.758 19.688 -10.391 1 97 88 ARG A O 1
ATOM 710 N N . ASN A 1 89 ? -4.539 18.109 -8.734 1 96.88 89 ASN A N 1
ATOM 711 C CA . ASN A 1 89 ? -5.484 18.75 -7.824 1 96.88 89 ASN A CA 1
ATOM 712 C C . ASN A 1 89 ? -4.898 20.016 -7.199 1 96.88 89 ASN A C 1
ATOM 714 O O . ASN A 1 89 ? -5.637 20.922 -6.812 1 96.88 89 ASN A O 1
ATOM 718 N N . ASN A 1 90 ? -3.676 20.016 -7.07 1 94.69 90 ASN A N 1
ATOM 719 C CA . ASN A 1 90 ? -2.902 21.141 -6.562 1 94.69 90 ASN A CA 1
ATOM 720 C C . ASN A 1 90 ? -3.529 21.719 -5.301 1 94.69 90 ASN A C 1
ATOM 722 O O . ASN A 1 90 ? -3.887 22.906 -5.266 1 94.69 90 ASN A O 1
ATOM 726 N N . PRO A 1 91 ? -3.617 20.875 -4.281 1 95.25 91 PRO A N 1
ATOM 727 C CA . PRO A 1 91 ? -4.164 21.453 -3.045 1 95.25 91 PRO A CA 1
ATOM 728 C C . PRO A 1 91 ? -3.311 22.594 -2.494 1 95.25 91 PRO A C 1
ATOM 730 O O . PRO A 1 91 ? -2.08 22.531 -2.57 1 95.25 91 PRO A O 1
ATOM 733 N N . LYS A 1 92 ? -3.893 23.625 -2.02 1 97 92 LYS A N 1
ATOM 734 C CA . LYS A 1 92 ? -3.191 24.781 -1.477 1 97 92 LYS A CA 1
ATOM 735 C C . LYS A 1 92 ? -2.812 24.562 -0.016 1 97 92 LYS A C 1
ATOM 737 O O . LYS A 1 92 ? -3.365 25.203 0.879 1 97 92 LYS A O 1
ATOM 742 N N . LEU A 1 93 ? -1.834 23.734 0.145 1 98.12 93 LEU A N 1
ATOM 743 C CA . LEU A 1 93 ? -1.319 23.438 1.478 1 98.12 93 LEU A CA 1
ATOM 744 C C . LEU A 1 93 ? -0.155 24.359 1.828 1 98.12 93 LEU A C 1
ATOM 746 O O . LEU A 1 93 ? 0.595 24.781 0.946 1 98.12 93 LEU A O 1
ATOM 750 N N . LYS A 1 94 ? -0.064 24.672 3.139 1 97 94 LYS A N 1
ATOM 751 C CA . LYS A 1 94 ? 1.032 25.5 3.627 1 97 94 LYS A CA 1
ATOM 752 C C . LYS A 1 94 ? 1.89 24.734 4.637 1 97 94 LYS A C 1
ATOM 754 O O . LYS A 1 94 ? 1.367 24 5.465 1 97 94 LYS A O 1
ATOM 759 N N . ARG A 1 95 ? 3.154 24.969 4.555 1 97.44 95 ARG A N 1
ATOM 760 C CA . ARG A 1 95 ? 4.059 24.359 5.527 1 97.44 95 ARG A CA 1
ATOM 761 C C . ARG A 1 95 ? 3.75 24.859 6.938 1 97.44 95 ARG A C 1
ATOM 763 O O . ARG A 1 95 ? 3.486 26.047 7.145 1 97.44 95 ARG A O 1
ATOM 770 N N . PHE A 1 96 ? 3.799 23.875 7.781 1 97.06 96 PHE A N 1
ATOM 771 C CA . PHE A 1 96 ? 3.584 24.234 9.18 1 97.06 96 PHE A CA 1
ATOM 772 C C . PHE A 1 96 ? 4.832 24.859 9.773 1 97.06 96 PHE A C 1
ATOM 774 O O . PHE A 1 96 ? 5.922 24.297 9.695 1 97.06 96 PHE A O 1
ATOM 781 N N . GLU A 1 97 ? 4.77 26.109 10.227 1 89.19 97 GLU A N 1
ATOM 782 C CA . GLU A 1 97 ? 5.824 26.828 10.938 1 89.19 97 GLU A CA 1
ATOM 783 C C . GLU A 1 97 ? 5.504 26.953 12.422 1 89.19 97 GLU A C 1
ATOM 785 O O . GLU A 1 97 ? 4.43 27.438 12.797 1 89.19 97 GLU A O 1
ATOM 790 N N . LYS A 1 98 ? 6.277 26.047 13.219 1 78.5 98 LYS A N 1
ATOM 791 C CA . LYS A 1 98 ? 6.055 26.125 14.664 1 78.5 98 LYS A CA 1
ATOM 792 C C . LYS A 1 98 ? 6.145 27.562 15.164 1 78.5 98 LYS A C 1
ATOM 794 O O . LYS A 1 98 ? 6.98 28.328 14.695 1 78.5 98 LYS A O 1
ATOM 799 N N . ALA A 1 99 ? 5.113 28.094 15.969 1 58.78 99 ALA A N 1
ATOM 800 C CA . ALA A 1 99 ? 5.277 29.375 16.656 1 58.78 99 ALA A CA 1
ATOM 801 C C . ALA A 1 99 ? 6.477 29.344 17.594 1 58.78 99 ALA A C 1
ATOM 803 O O . ALA A 1 99 ? 6.824 28.281 18.141 1 58.78 99 ALA A O 1
ATOM 804 N N . MET B 1 1 ? 8.023 -8.852 30.609 1 28.44 1 MET B N 1
ATOM 805 C CA . MET B 1 1 ? 7.645 -8.078 29.438 1 28.44 1 MET B CA 1
ATOM 806 C C . MET B 1 1 ? 7.684 -8.938 28.172 1 28.44 1 MET B C 1
ATOM 808 O O . MET B 1 1 ? 8.758 -9.211 27.641 1 28.44 1 MET B O 1
ATOM 812 N N . GLU B 1 2 ? 7.227 -10.227 28.125 1 30.17 2 GLU B N 1
ATOM 813 C CA . GLU B 1 2 ? 7.273 -11.242 27.078 1 30.17 2 GLU B CA 1
ATOM 814 C C . GLU B 1 2 ? 7.203 -10.617 25.703 1 30.17 2 GLU B C 1
ATOM 816 O O . GLU B 1 2 ? 6.23 -9.938 25.359 1 30.17 2 GLU B O 1
ATOM 821 N N . ARG B 1 3 ? 8.328 -10.18 25.234 1 36.03 3 ARG B N 1
ATOM 822 C CA . ARG B 1 3 ? 8.695 -9.398 24.047 1 36.03 3 ARG B CA 1
ATOM 823 C C . ARG B 1 3 ? 8.078 -9.992 22.781 1 36.03 3 ARG B C 1
ATOM 825 O O . ARG B 1 3 ? 8.664 -10.883 22.156 1 36.03 3 ARG B O 1
ATOM 832 N N . ASP B 1 4 ? 6.941 -10.695 22.875 1 36.44 4 ASP B N 1
ATOM 833 C CA . ASP B 1 4 ? 6.188 -11.414 21.844 1 36.44 4 ASP B CA 1
ATOM 834 C C . ASP B 1 4 ? 6.523 -10.883 20.453 1 36.44 4 ASP B C 1
ATOM 836 O O . ASP B 1 4 ? 7.133 -9.82 20.312 1 36.44 4 ASP B O 1
ATOM 840 N N . ILE B 1 5 ? 5.789 -11.219 19.281 1 42.53 5 ILE B N 1
ATOM 841 C CA . ILE B 1 5 ? 5.766 -10.898 17.859 1 42.53 5 ILE B CA 1
ATOM 842 C C . ILE B 1 5 ? 6.059 -9.414 17.656 1 42.53 5 ILE B C 1
ATOM 844 O O . ILE B 1 5 ? 5.664 -8.578 18.469 1 42.53 5 ILE B O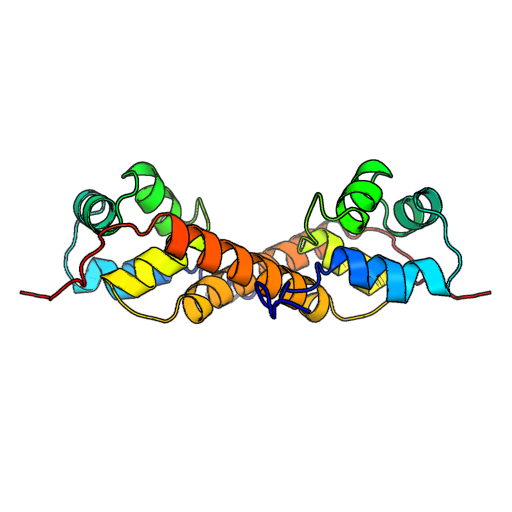 1
ATOM 848 N N . THR B 1 6 ? 7.062 -8.906 16.688 1 47 6 THR B N 1
ATOM 849 C CA . THR B 1 6 ? 7.707 -7.828 15.945 1 47 6 THR B CA 1
ATOM 850 C C . THR B 1 6 ? 6.738 -6.672 15.727 1 47 6 THR B C 1
ATOM 852 O O . THR B 1 6 ? 5.895 -6.723 14.828 1 47 6 THR B O 1
ATOM 855 N N . THR B 1 7 ? 5.961 -6.246 16.578 1 55.5 7 THR B N 1
ATOM 856 C CA . THR B 1 7 ? 4.906 -5.242 16.516 1 55.5 7 THR B CA 1
ATOM 857 C C . THR B 1 7 ? 5.379 -4.004 15.758 1 55.5 7 THR B C 1
ATOM 859 O O . THR B 1 7 ? 6.289 -3.303 16.203 1 55.5 7 THR B O 1
ATOM 862 N N . TYR B 1 8 ? 5.371 -4.199 14.484 1 79.38 8 TYR B N 1
ATOM 863 C CA . TYR B 1 8 ? 5.688 -3.023 13.68 1 79.38 8 TYR B CA 1
ATOM 864 C C . TYR B 1 8 ? 4.844 -1.829 14.117 1 79.38 8 TYR B C 1
ATOM 866 O O . TYR B 1 8 ? 3.67 -1.983 14.461 1 79.38 8 TYR B O 1
ATOM 874 N N . ILE B 1 9 ? 5.504 -0.892 14.703 1 88.75 9 ILE B N 1
ATOM 875 C CA . ILE B 1 9 ? 4.855 0.361 15.07 1 88.75 9 ILE B CA 1
ATOM 876 C C . ILE B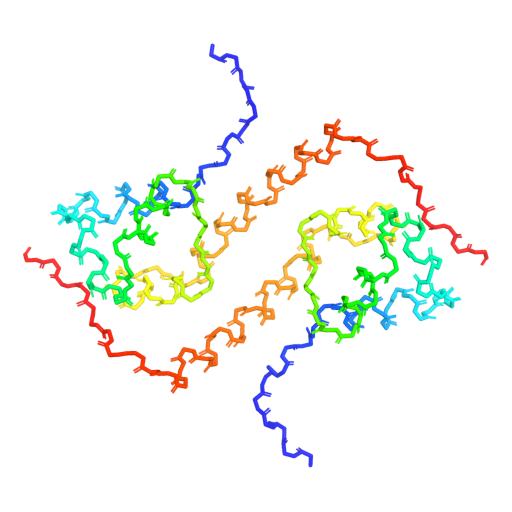 1 9 ? 4.086 0.918 13.875 1 88.75 9 ILE B C 1
ATOM 878 O O . ILE B 1 9 ? 4.629 1.029 12.773 1 88.75 9 ILE B O 1
ATOM 882 N N . HIS B 1 10 ? 2.721 1.113 14.133 1 94.06 10 HIS B N 1
ATOM 883 C CA . HIS B 1 10 ? 1.918 1.736 13.086 1 94.06 10 HIS B CA 1
ATOM 884 C C . HIS B 1 10 ? 2.4 3.152 12.789 1 94.06 10 HIS B C 1
ATOM 886 O O . HIS B 1 10 ? 2.664 3.928 13.711 1 94.06 10 HIS B O 1
ATOM 892 N N . PRO B 1 11 ? 2.549 3.494 11.586 1 96.12 11 PRO B N 1
ATOM 893 C CA . PRO B 1 11 ? 3.049 4.828 11.258 1 96.12 11 PRO B CA 1
ATOM 894 C C . PRO B 1 11 ? 2.176 5.945 11.828 1 96.12 11 PRO B C 1
ATOM 896 O O . PRO B 1 11 ? 2.672 7.035 12.125 1 96.12 11 PRO B O 1
ATOM 899 N N . GLY B 1 12 ? 0.876 5.637 11.977 1 97.31 12 GLY B N 1
ATOM 900 C CA . GLY B 1 12 ? 0.015 6.617 12.609 1 97.31 12 GLY B CA 1
ATOM 901 C C . GLY B 1 12 ? 0.492 7.023 13.992 1 97.31 12 GLY B C 1
ATOM 902 O O . GLY B 1 12 ? 0.362 8.188 14.391 1 97.31 12 GLY B O 1
ATOM 903 N N . LYS B 1 13 ? 0.994 6.07 14.727 1 96.56 13 LYS B N 1
ATOM 904 C CA . LYS B 1 13 ? 1.55 6.352 16.047 1 96.56 13 LYS B CA 1
ATOM 905 C C . LYS B 1 13 ? 2.791 7.234 15.945 1 96.56 13 LYS B C 1
ATOM 907 O O . LYS B 1 13 ? 2.98 8.148 16.75 1 96.56 13 LYS B O 1
ATOM 912 N N . ILE B 1 14 ? 3.566 7 15.016 1 97 14 ILE B N 1
ATOM 913 C CA . ILE B 1 14 ? 4.762 7.805 14.773 1 97 14 ILE B CA 1
ATOM 914 C C . ILE B 1 14 ? 4.355 9.227 14.398 1 97 14 ILE B C 1
ATOM 916 O O . ILE B 1 14 ? 4.91 10.195 14.93 1 97 14 ILE B O 1
ATOM 920 N N . PHE B 1 15 ? 3.406 9.297 13.539 1 98.38 15 PHE B N 1
ATOM 921 C CA . PHE B 1 15 ? 2.883 10.602 13.148 1 98.38 15 PHE B CA 1
ATOM 922 C C . PHE B 1 15 ? 2.404 11.383 14.359 1 98.38 15 PHE B C 1
ATOM 924 O O . PHE B 1 15 ? 2.74 12.562 14.523 1 98.38 15 PHE B O 1
ATOM 931 N N . PHE B 1 16 ? 1.706 10.727 15.219 1 98.31 16 PHE B N 1
ATOM 932 C CA . PHE B 1 16 ? 1.183 11.359 16.422 1 98.31 16 PHE B CA 1
ATOM 933 C C . PHE B 1 16 ? 2.316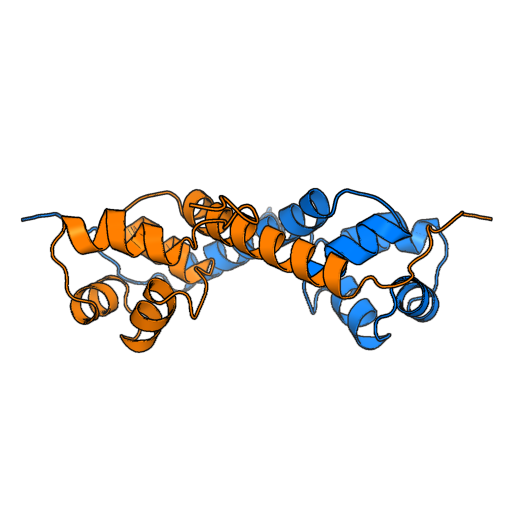 11.758 17.359 1 98.31 16 PHE B C 1
ATOM 935 O O . PHE B 1 16 ? 2.418 12.922 17.766 1 98.31 16 PHE B O 1
ATOM 942 N N . GLU B 1 17 ? 3.18 10.844 17.656 1 97.69 17 GLU B N 1
ATOM 943 C CA . GLU B 1 17 ? 4.191 11.016 18.703 1 97.69 17 GLU B CA 1
ATOM 944 C C . GLU B 1 17 ? 5.293 11.961 18.25 1 97.69 17 GLU B C 1
ATOM 946 O O . GLU B 1 17 ? 5.859 12.703 19.047 1 97.69 17 GLU B O 1
ATOM 951 N N . GLU B 1 18 ? 5.555 11.977 16.969 1 97.31 18 GLU B N 1
ATOM 952 C CA . GLU B 1 18 ? 6.734 12.703 16.516 1 97.31 18 GLU B CA 1
ATOM 953 C C . GLU B 1 18 ? 6.344 14.016 15.836 1 97.31 18 GLU B C 1
ATOM 955 O O . GLU B 1 18 ? 7.18 14.906 15.672 1 97.31 18 GLU B O 1
ATOM 960 N N . VAL B 1 19 ? 5.168 14.164 15.445 1 97.94 19 VAL B N 1
ATOM 961 C CA . VAL B 1 19 ? 4.77 15.359 14.711 1 97.94 19 VAL B CA 1
ATOM 962 C C . VAL B 1 19 ? 3.686 16.109 15.484 1 97.94 19 VAL B C 1
ATOM 964 O O . VAL B 1 19 ? 3.869 17.266 15.859 1 97.94 19 VAL B O 1
ATOM 967 N N . ILE B 1 20 ? 2.641 15.484 15.82 1 98.44 20 ILE B N 1
ATOM 968 C CA . ILE B 1 20 ? 1.468 16.172 16.359 1 98.44 20 ILE B CA 1
ATOM 969 C C . ILE B 1 20 ? 1.729 16.562 17.812 1 98.44 20 ILE B C 1
ATOM 971 O O . ILE B 1 20 ? 1.608 17.734 18.172 1 98.44 20 ILE B O 1
ATOM 975 N N . LYS B 1 21 ? 2.137 15.648 18.578 1 97.94 21 LYS B N 1
ATOM 976 C CA . LYS B 1 21 ? 2.314 15.852 20.016 1 97.94 21 LYS B CA 1
ATOM 977 C C . LYS B 1 21 ? 3.389 16.891 20.297 1 97.94 21 LYS B C 1
ATOM 979 O O . LYS B 1 21 ? 3.156 17.844 21.047 1 97.94 21 LYS B O 1
ATOM 984 N N . PRO B 1 22 ? 4.559 16.797 19.688 1 97.56 22 PRO B N 1
ATOM 985 C CA . PRO B 1 22 ? 5.594 17.781 19.969 1 97.56 22 PRO B CA 1
ATOM 986 C C . PRO B 1 22 ? 5.18 19.203 19.578 1 97.56 22 PRO B C 1
ATOM 988 O O . PRO B 1 22 ? 5.699 20.172 20.125 1 97.56 22 PRO B O 1
ATOM 991 N N . ASN B 1 23 ? 4.25 19.312 18.641 1 97.56 23 ASN B N 1
ATOM 992 C CA . ASN B 1 23 ? 3.795 20.625 18.172 1 97.56 23 ASN B CA 1
ATOM 993 C C . ASN B 1 23 ? 2.527 21.062 18.906 1 97.56 23 ASN B C 1
ATOM 995 O O . ASN B 1 23 ? 1.943 22.094 18.578 1 97.56 23 ASN B O 1
ATOM 999 N N . HIS B 1 24 ? 2.057 20.219 19.797 1 97.69 24 HIS B N 1
ATOM 1000 C CA . HIS B 1 24 ? 0.909 20.516 20.641 1 97.69 24 HIS B CA 1
ATOM 1001 C C . HIS B 1 24 ? -0.327 20.844 19.812 1 97.69 24 HIS B C 1
ATOM 1003 O O . HIS B 1 24 ? -1.051 21.797 20.109 1 97.69 24 HIS B O 1
ATOM 1009 N N . LEU B 1 25 ? -0.507 20.141 18.781 1 98.19 25 LEU B N 1
ATOM 1010 C CA . LEU B 1 25 ? -1.657 20.344 17.906 1 98.19 25 LEU B CA 1
ATOM 1011 C C . LEU B 1 25 ? -2.812 19.422 18.312 1 98.19 25 LEU B C 1
ATOM 1013 O O . LEU B 1 25 ? -2.592 18.281 18.719 1 98.19 25 LEU B O 1
ATOM 1017 N N . LYS B 1 26 ? -3.959 19.969 18.109 1 98.25 26 LYS B N 1
ATOM 1018 C CA . LYS B 1 26 ? -5.152 19.141 18.234 1 98.25 26 LYS B CA 1
ATOM 1019 C C . LYS B 1 26 ? -5.469 18.422 16.922 1 98.25 26 LYS B C 1
ATOM 1021 O O . LYS B 1 26 ? -5.047 18.875 15.859 1 98.25 26 LYS B O 1
ATOM 1026 N N . ILE B 1 27 ? -6.227 17.328 17.047 1 98.5 27 ILE B N 1
ATOM 1027 C CA . ILE B 1 27 ? -6.574 16.531 15.875 1 98.5 27 ILE B CA 1
ATOM 1028 C C . ILE B 1 27 ? -7.281 17.391 14.836 1 98.5 27 ILE B C 1
ATOM 1030 O O . ILE B 1 27 ? -7.016 17.281 13.641 1 98.5 27 ILE B O 1
ATOM 1034 N N . GLY B 1 28 ? -8.164 18.234 15.312 1 98.5 28 GLY B N 1
ATOM 1035 C CA . GLY B 1 28 ? -8.883 19.125 14.414 1 98.5 28 GLY B CA 1
ATOM 1036 C C . GLY B 1 28 ? -7.977 20.078 13.672 1 98.5 28 GLY B C 1
ATOM 1037 O O . GLY B 1 28 ? -8.203 20.375 12.5 1 98.5 28 GLY B O 1
ATOM 1038 N N . GLU B 1 29 ? -6.961 20.609 14.352 1 98.5 29 GLU B N 1
ATOM 1039 C CA . GLU B 1 29 ? -5.996 21.516 13.734 1 98.5 29 GLU B CA 1
ATOM 1040 C C . GLU B 1 29 ? -5.184 20.812 12.656 1 98.5 29 GLU B C 1
ATOM 1042 O O . GLU B 1 29 ? -4.953 21.359 11.578 1 98.5 29 GLU B O 1
ATOM 1047 N N . VAL B 1 30 ? -4.797 19.641 12.969 1 98.75 30 VAL B N 1
ATOM 1048 C CA . VAL B 1 30 ? -4.039 18.844 12.008 1 98.75 30 VAL B CA 1
ATOM 1049 C C . VAL B 1 30 ? -4.887 18.594 10.766 1 98.75 30 VAL B C 1
ATOM 1051 O O . VAL B 1 30 ? -4.398 18.734 9.641 1 98.75 30 VAL B O 1
ATOM 1054 N N . ALA B 1 31 ? -6.145 18.203 10.977 1 98.81 31 ALA B N 1
ATOM 1055 C CA . ALA B 1 31 ? -7.07 17.938 9.883 1 98.81 31 ALA B CA 1
ATOM 1056 C C . ALA B 1 31 ? -7.191 19.156 8.969 1 98.81 31 ALA B C 1
ATOM 1058 O O . ALA B 1 31 ? -7.172 19.016 7.742 1 98.81 31 ALA B O 1
ATOM 1059 N N . GLU B 1 32 ? -7.293 20.297 9.57 1 98.56 32 GLU B N 1
ATOM 1060 C CA . GLU B 1 32 ? -7.402 21.547 8.82 1 98.56 32 GLU B CA 1
ATOM 1061 C C . GLU B 1 32 ? -6.133 21.812 8.008 1 98.56 32 GLU B C 1
ATOM 1063 O O . GLU B 1 32 ? -6.203 22.156 6.832 1 98.56 32 GLU B O 1
ATOM 1068 N N . LEU B 1 33 ? -4.984 21.641 8.617 1 98.44 33 LEU B N 1
ATOM 1069 C CA . LEU B 1 33 ? -3.703 21.875 7.961 1 98.44 33 LEU B CA 1
ATOM 1070 C C . LEU B 1 33 ? -3.518 20.938 6.773 1 98.44 33 LEU B C 1
ATOM 1072 O O . LEU B 1 33 ? -3.006 21.344 5.727 1 98.44 33 LEU B O 1
ATOM 1076 N N . LEU B 1 34 ? -4.008 19.719 6.938 1 98.75 34 LEU B N 1
ATOM 1077 C CA . LEU B 1 34 ? -3.836 18.703 5.906 1 98.75 34 LEU B CA 1
ATOM 1078 C C . LEU B 1 34 ? -4.988 18.75 4.902 1 98.75 34 LEU B C 1
ATOM 1080 O O . LEU B 1 34 ? -4.957 18.047 3.887 1 98.75 34 LEU B O 1
ATOM 1084 N N . GLN B 1 35 ? -6.008 19.516 5.184 1 98.69 35 GLN B N 1
ATOM 1085 C CA . GLN B 1 35 ? -7.215 19.609 4.371 1 98.69 35 GLN B CA 1
ATOM 1086 C C . GLN B 1 35 ? -7.859 18.234 4.191 1 98.69 35 GLN B C 1
ATOM 1088 O O . GLN B 1 35 ? -8.172 17.828 3.066 1 98.69 35 GLN B O 1
ATOM 1093 N N . VAL B 1 36 ? -7.996 17.625 5.262 1 98.56 36 VAL B N 1
ATOM 1094 C CA . VAL B 1 36 ? -8.742 16.375 5.34 1 98.56 36 VAL B CA 1
ATOM 1095 C C . VAL B 1 36 ? -9.719 16.422 6.512 1 98.56 36 VAL B C 1
ATOM 1097 O O . VAL B 1 36 ? -9.711 17.375 7.293 1 98.56 36 VAL B O 1
ATOM 1100 N N . SER B 1 37 ? -10.578 15.422 6.582 1 98.69 37 SER B N 1
ATOM 1101 C CA . SER B 1 37 ? -11.57 15.406 7.656 1 98.69 37 SER B CA 1
ATOM 1102 C C . SER B 1 37 ? -10.93 15.055 8.992 1 98.69 37 SER B C 1
ATOM 1104 O O . SER B 1 37 ? -9.906 14.359 9.039 1 98.69 37 SER B O 1
ATOM 1106 N N . ARG B 1 38 ? -11.516 15.484 10.109 1 98.62 38 ARG B N 1
ATOM 1107 C CA . ARG B 1 38 ? -11.102 15.109 11.453 1 98.62 38 ARG B CA 1
ATOM 1108 C C . ARG B 1 38 ? -11.125 13.602 11.633 1 98.62 38 ARG B C 1
ATOM 1110 O O . ARG B 1 38 ? -10.266 13.031 12.312 1 98.62 38 ARG B O 1
ATOM 1117 N N . LEU B 1 39 ? -12.078 13.039 11.039 1 98.75 39 LEU B N 1
ATOM 1118 C CA . LEU B 1 39 ? -12.211 11.594 11.125 1 98.75 39 LEU B CA 1
ATOM 1119 C C . LEU B 1 39 ? -11 10.898 10.508 1 98.75 39 LEU B C 1
ATOM 1121 O O . LEU B 1 39 ? -10.508 9.906 11.047 1 98.75 39 LEU B O 1
ATOM 1125 N N . THR B 1 40 ? -10.492 11.414 9.406 1 98.62 40 THR B N 1
ATOM 1126 C CA . THR B 1 40 ? -9.344 10.836 8.727 1 98.62 40 THR B CA 1
ATOM 1127 C C . THR B 1 40 ? -8.117 10.844 9.633 1 98.62 40 THR B C 1
ATOM 1129 O O . THR B 1 40 ? -7.465 9.812 9.812 1 98.62 40 THR B O 1
ATOM 1132 N N . VAL B 1 41 ? -7.859 11.961 10.227 1 98.81 41 VAL B N 1
ATOM 1133 C CA . VAL B 1 41 ? -6.699 12.086 11.102 1 98.81 41 VAL B CA 1
ATOM 1134 C C . VAL B 1 41 ? -6.891 11.211 12.344 1 98.81 41 VAL B C 1
ATOM 1136 O O . VAL B 1 41 ? -5.969 10.516 12.766 1 98.81 41 VAL B O 1
ATOM 1139 N N . SER B 1 42 ? -8.055 11.273 12.891 1 98.75 42 SER B N 1
ATOM 1140 C CA . SER B 1 42 ? -8.352 10.477 14.078 1 98.75 42 SER B CA 1
ATOM 1141 C C . SER B 1 42 ? -8.125 8.992 13.812 1 98.75 42 SER B C 1
ATOM 1143 O O . SER B 1 42 ? -7.477 8.305 14.609 1 98.75 42 SER B O 1
ATOM 1145 N N . LYS B 1 43 ? -8.633 8.508 12.727 1 98.69 43 LYS B N 1
ATOM 1146 C CA . LYS B 1 43 ? -8.477 7.098 12.375 1 98.69 43 LYS B CA 1
ATOM 1147 C C . LYS B 1 43 ? -7 6.742 12.203 1 98.69 43 LYS B C 1
ATOM 1149 O O . LYS B 1 43 ? -6.562 5.664 12.609 1 98.69 43 LYS B O 1
ATOM 1154 N N . ILE B 1 44 ? -6.23 7.57 11.562 1 98.44 44 ILE B N 1
ATOM 1155 C CA . ILE B 1 44 ? -4.82 7.316 11.297 1 98.44 44 ILE B CA 1
ATOM 1156 C C . ILE B 1 44 ? -4.059 7.238 12.625 1 98.44 44 ILE B C 1
ATOM 1158 O O . ILE B 1 44 ? -3.334 6.273 12.875 1 98.44 44 ILE B O 1
ATOM 1162 N N . VAL B 1 45 ? -4.246 8.18 13.531 1 97.88 45 VAL B N 1
ATOM 1163 C CA . VAL B 1 45 ? -3.461 8.258 14.758 1 97.88 45 VAL B CA 1
ATOM 1164 C C . VAL B 1 45 ? -3.908 7.172 15.727 1 97.88 45 VAL B C 1
ATOM 1166 O O . VAL B 1 45 ? -3.148 6.77 16.609 1 97.88 45 VAL B O 1
ATOM 1169 N N . ASN B 1 46 ? -5.141 6.707 15.594 1 97.31 46 ASN B N 1
ATOM 1170 C CA . ASN B 1 46 ? -5.637 5.613 16.422 1 97.31 46 ASN B CA 1
ATOM 1171 C C . ASN B 1 46 ? -5.453 4.262 15.734 1 97.31 46 ASN B C 1
ATOM 1173 O O . ASN B 1 46 ? -6.043 3.266 16.156 1 97.31 46 ASN B O 1
ATOM 1177 N N . GLU B 1 47 ? -4.699 4.207 14.688 1 95.25 47 GLU B N 1
ATOM 1178 C CA . GLU B 1 47 ? -4.23 2.998 14.008 1 95.25 47 GLU B CA 1
ATOM 1179 C C . GLU B 1 47 ? -5.391 2.229 13.383 1 95.25 47 GLU B C 1
ATOM 1181 O O . GLU B 1 47 ? -5.332 1.005 13.258 1 95.25 47 GLU B O 1
ATOM 1186 N N . LYS B 1 48 ? -6.434 2.977 13.062 1 97 48 LYS B N 1
ATOM 1187 C CA . LYS B 1 48 ? -7.617 2.371 12.453 1 97 48 LYS B CA 1
ATOM 1188 C C . LYS B 1 48 ? -7.617 2.559 10.938 1 97 48 LYS B C 1
ATOM 1190 O O . LYS B 1 48 ? -8.422 1.952 10.234 1 97 48 LYS B O 1
ATOM 1195 N N . SER B 1 49 ? -6.766 3.385 10.406 1 97.44 49 SER B N 1
ATOM 1196 C CA . SER B 1 49 ? -6.52 3.59 8.984 1 97.44 49 SER B CA 1
ATOM 1197 C C . SER B 1 49 ? -5.039 3.846 8.711 1 97.44 49 SER B C 1
ATOM 1199 O O . SER B 1 49 ? -4.312 4.301 9.594 1 97.44 49 SER B O 1
ATOM 1201 N N . GLY B 1 50 ? -4.625 3.537 7.543 1 97.31 50 GLY B N 1
ATOM 1202 C CA . GLY B 1 50 ? -3.223 3.701 7.195 1 97.31 50 GLY B CA 1
ATOM 1203 C C . GLY B 1 50 ? -2.914 5.055 6.586 1 97.31 50 GLY B C 1
ATOM 1204 O O . GLY B 1 50 ? -3.826 5.82 6.266 1 97.31 50 GLY B O 1
ATOM 1205 N N . ILE B 1 51 ? -1.627 5.285 6.441 1 98.38 51 ILE B N 1
ATOM 1206 C CA . ILE B 1 51 ? -1.152 6.453 5.711 1 98.38 51 ILE B CA 1
ATOM 1207 C C . ILE B 1 51 ? -1.072 6.133 4.223 1 98.38 51 ILE B C 1
ATOM 1209 O O . ILE B 1 51 ? -0.112 5.508 3.766 1 98.38 51 ILE B O 1
ATOM 1213 N N . SER B 1 52 ? -2.086 6.586 3.492 1 97.62 52 SER B N 1
ATOM 1214 C CA . SER B 1 52 ? -2.121 6.395 2.045 1 97.62 52 SER B CA 1
ATOM 1215 C C . SER B 1 52 ? -1.152 7.34 1.341 1 97.62 52 SER B C 1
ATOM 1217 O O . SER B 1 52 ? -0.66 8.297 1.943 1 97.62 52 SER B O 1
ATOM 1219 N N . PRO B 1 53 ? -0.905 7.109 0.051 1 97.94 53 PRO B N 1
ATOM 1220 C CA . PRO B 1 53 ? -0.044 8.016 -0.707 1 97.94 53 PRO B CA 1
ATOM 1221 C C . PRO B 1 53 ? -0.538 9.461 -0.673 1 97.94 53 PRO B C 1
ATOM 1223 O O . PRO B 1 53 ? 0.26 10.391 -0.5 1 97.94 53 PRO B O 1
ATOM 1226 N N . ASN B 1 54 ? -1.832 9.641 -0.778 1 97.94 54 ASN B N 1
ATOM 1227 C CA . ASN B 1 54 ? -2.385 10.992 -0.73 1 97.94 54 ASN B CA 1
ATOM 1228 C C . ASN B 1 54 ? -2.152 11.648 0.629 1 97.94 54 ASN B C 1
ATOM 1230 O O . ASN B 1 54 ? -1.747 12.805 0.704 1 97.94 54 ASN B O 1
ATOM 1234 N N . ILE B 1 55 ? -2.383 10.93 1.643 1 98.56 55 ILE B N 1
ATOM 1235 C CA . ILE B 1 55 ? -2.148 11.43 2.99 1 98.56 55 ILE B CA 1
ATOM 1236 C C . ILE B 1 55 ? -0.663 11.727 3.18 1 98.56 55 ILE B C 1
ATOM 1238 O O . ILE B 1 55 ? -0.296 12.773 3.727 1 98.56 55 ILE B O 1
ATOM 1242 N N . ALA B 1 56 ? 0.18 10.805 2.707 1 98.81 56 ALA B N 1
ATOM 1243 C CA . ALA B 1 56 ? 1.627 10.953 2.832 1 98.81 56 ALA B CA 1
ATOM 1244 C C . ALA B 1 56 ? 2.105 12.227 2.145 1 98.81 56 ALA B C 1
ATOM 1246 O O . ALA B 1 56 ? 2.951 12.953 2.678 1 98.81 56 ALA B O 1
ATOM 1247 N N . LEU B 1 57 ? 1.572 12.516 1.048 1 98.75 57 LEU B N 1
ATOM 1248 C CA . LEU B 1 57 ? 1.931 13.719 0.307 1 98.75 57 LEU B CA 1
ATOM 1249 C C . LEU B 1 57 ? 1.507 14.977 1.065 1 98.75 57 LEU B C 1
ATOM 1251 O O . LEU B 1 57 ? 2.229 15.977 1.073 1 98.75 57 LEU B O 1
ATOM 1255 N N . ARG B 1 58 ? 0.382 14.914 1.649 1 98.88 58 ARG B N 1
ATOM 1256 C CA . ARG B 1 58 ? -0.09 16.031 2.455 1 98.88 58 ARG B CA 1
ATOM 1257 C C 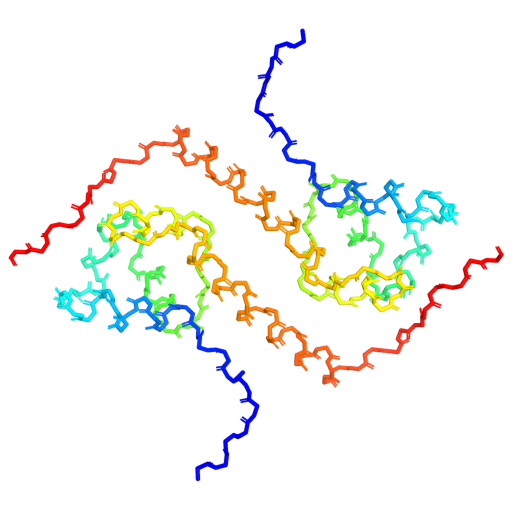. ARG B 1 58 ? 0.803 16.25 3.674 1 98.88 58 ARG B C 1
ATOM 1259 O O . ARG B 1 58 ? 1.17 17.375 3.99 1 98.88 58 ARG B O 1
ATOM 1266 N N . ILE B 1 59 ? 1.16 15.164 4.332 1 98.81 59 ILE B N 1
ATOM 1267 C CA . ILE B 1 59 ? 2.021 15.25 5.508 1 98.81 59 ILE B CA 1
ATOM 1268 C C . ILE B 1 59 ? 3.379 15.828 5.109 1 98.81 59 ILE B C 1
ATOM 1270 O O . ILE B 1 59 ? 3.9 16.719 5.781 1 98.81 59 ILE B O 1
ATOM 1274 N N . GLN B 1 60 ? 3.906 15.289 4.066 1 98.5 60 GLN B N 1
ATOM 1275 C CA . GLN B 1 60 ? 5.172 15.797 3.551 1 98.5 60 GLN B CA 1
ATOM 1276 C C . GLN B 1 60 ? 5.113 17.312 3.342 1 98.5 60 GLN B C 1
ATOM 1278 O O . GLN B 1 60 ? 6.023 18.031 3.748 1 98.5 60 GLN B O 1
ATOM 1283 N N . THR B 1 61 ? 4.086 17.734 2.732 1 98.5 61 THR B N 1
ATOM 1284 C CA . THR B 1 61 ? 3.953 19.141 2.359 1 98.5 61 THR B CA 1
ATOM 1285 C C . THR B 1 61 ? 3.814 20.016 3.598 1 98.5 61 THR B C 1
ATOM 1287 O O . THR B 1 61 ? 4.422 21.094 3.678 1 98.5 61 THR B O 1
ATOM 1290 N N . VAL B 1 62 ? 3.066 19.594 4.543 1 98.75 62 VAL B N 1
ATOM 1291 C CA . VAL B 1 62 ? 2.707 20.422 5.68 1 98.75 62 VAL B CA 1
ATOM 1292 C C . VAL B 1 62 ? 3.756 20.281 6.781 1 98.75 62 VAL B C 1
ATOM 1294 O O . VAL B 1 62 ? 4.195 21.281 7.363 1 98.75 62 VAL B O 1
ATOM 1297 N N . PHE B 1 63 ? 4.168 19.047 7.066 1 98.44 63 PHE B N 1
ATOM 1298 C CA . PHE B 1 63 ? 4.93 18.797 8.289 1 98.44 63 PHE B CA 1
ATOM 1299 C C . PHE B 1 63 ? 6.332 18.312 7.961 1 98.44 63 PHE B C 1
ATOM 1301 O O . PHE B 1 63 ? 7.215 18.297 8.82 1 98.44 63 PHE B O 1
ATOM 1308 N N . GLY B 1 64 ? 6.488 17.781 6.812 1 97.56 64 GLY B N 1
ATOM 1309 C CA . GLY B 1 64 ? 7.793 17.266 6.43 1 97.56 64 GLY B CA 1
ATOM 1310 C C . GLY B 1 64 ? 7.855 15.75 6.418 1 97.56 64 GLY B C 1
ATOM 1311 O O . GLY B 1 64 ? 6.82 15.086 6.383 1 97.56 64 GLY B O 1
ATOM 1312 N N . GLY B 1 65 ? 9.125 15.203 6.289 1 96.56 65 GLY B N 1
ATOM 1313 C CA . GLY B 1 65 ? 9.227 13.797 5.961 1 96.56 65 GLY B CA 1
ATOM 1314 C C . GLY B 1 65 ? 8.734 13.469 4.562 1 96.56 65 GLY B C 1
ATOM 1315 O O . GLY B 1 65 ? 7.68 13.953 4.145 1 96.56 65 GLY B O 1
ATOM 1316 N N . SER B 1 66 ? 9.586 12.758 3.873 1 97.81 66 SER B N 1
ATOM 1317 C CA . SER B 1 66 ? 9.188 12.461 2.502 1 97.81 66 SER B CA 1
ATOM 1318 C C . SER B 1 66 ? 7.961 11.547 2.467 1 97.81 66 SER B C 1
ATOM 1320 O O . SER B 1 66 ? 7.789 10.703 3.344 1 97.81 66 SER B O 1
ATOM 1322 N N . ALA B 1 67 ? 7.109 11.789 1.5 1 98.38 67 ALA B N 1
ATOM 1323 C CA . ALA B 1 67 ? 5.965 10.906 1.308 1 98.38 67 ALA B CA 1
ATOM 1324 C C . ALA B 1 67 ? 6.406 9.445 1.236 1 98.38 67 ALA B C 1
ATOM 1326 O O . ALA B 1 67 ? 5.719 8.555 1.749 1 98.38 67 ALA B O 1
ATOM 1327 N N . GLU B 1 68 ? 7.5 9.211 0.645 1 97.31 68 GLU B N 1
ATOM 1328 C CA . GLU B 1 68 ? 8.055 7.863 0.543 1 97.31 68 GLU B CA 1
ATOM 1329 C C . GLU B 1 68 ? 8.352 7.285 1.923 1 97.31 68 GLU B C 1
ATOM 1331 O O . GLU B 1 68 ? 8.086 6.109 2.178 1 97.31 68 GLU B O 1
ATOM 1336 N N . MET B 1 69 ? 8.922 8.062 2.713 1 97.19 69 MET B N 1
ATOM 1337 C CA . MET B 1 69 ? 9.219 7.617 4.07 1 97.19 69 MET B CA 1
ATOM 1338 C C . MET B 1 69 ? 7.941 7.188 4.789 1 97.19 69 MET B C 1
ATOM 1340 O O . MET B 1 69 ? 7.883 6.094 5.355 1 97.19 69 MET B O 1
ATOM 1344 N N . TRP B 1 70 ? 6.93 8 4.754 1 98.12 70 TRP B N 1
ATOM 1345 C CA . TRP B 1 70 ? 5.668 7.734 5.438 1 98.12 70 TRP B CA 1
ATOM 1346 C C . TRP B 1 70 ? 4.984 6.5 4.863 1 98.12 70 TRP B C 1
ATOM 1348 O O . TRP B 1 70 ? 4.504 5.641 5.609 1 98.12 70 TRP B O 1
ATOM 1358 N N . THR B 1 71 ? 4.984 6.418 3.547 1 97.69 71 THR B N 1
ATOM 1359 C CA . THR B 1 71 ? 4.305 5.285 2.926 1 97.69 71 THR B CA 1
ATOM 1360 C C . THR B 1 71 ? 5.105 4.004 3.121 1 97.69 71 THR B C 1
ATOM 1362 O O . THR B 1 71 ? 4.535 2.918 3.236 1 97.69 71 THR B O 1
ATOM 1365 N N . LYS B 1 72 ? 6.406 4.133 3.176 1 96 72 LYS B N 1
ATOM 1366 C CA . LYS B 1 72 ? 7.246 2.965 3.422 1 96 72 LYS B CA 1
ATOM 1367 C C . LYS B 1 72 ? 6.973 2.371 4.801 1 96 72 LYS B C 1
ATOM 1369 O O . LYS B 1 72 ? 6.91 1.149 4.953 1 96 72 LYS B O 1
ATOM 1374 N N . MET B 1 73 ? 6.867 3.199 5.746 1 96 73 MET B N 1
ATOM 1375 C CA . MET B 1 73 ? 6.539 2.727 7.09 1 96 73 MET B CA 1
ATOM 1376 C C . MET B 1 73 ? 5.199 2.004 7.102 1 96 73 MET B C 1
ATOM 1378 O O . MET B 1 73 ? 5.07 0.936 7.703 1 96 73 MET B 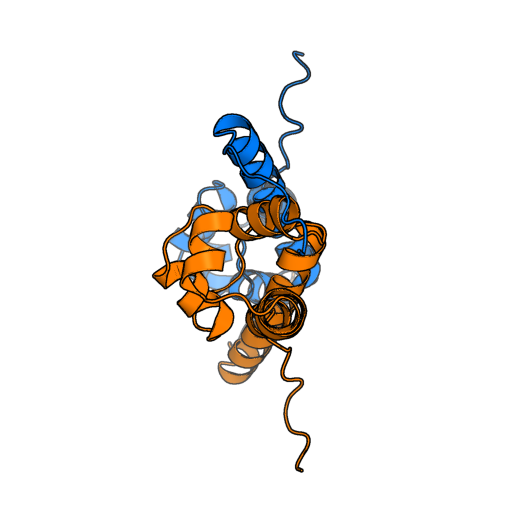O 1
ATOM 1382 N N . GLN B 1 74 ? 4.25 2.605 6.469 1 96.75 74 GLN B N 1
ATOM 1383 C CA . GLN B 1 74 ? 2.941 1.971 6.367 1 96.75 74 GLN B CA 1
ATOM 1384 C C . GLN B 1 74 ? 3.045 0.604 5.695 1 96.75 74 GLN B C 1
ATOM 1386 O O . GLN B 1 74 ? 2.441 -0.367 6.156 1 96.75 74 GLN B O 1
ATOM 1391 N N . HIS B 1 75 ? 3.783 0.597 4.648 1 95.38 75 HIS B N 1
ATOM 1392 C CA . HIS B 1 75 ? 3.941 -0.64 3.895 1 95.38 75 HIS B CA 1
ATOM 1393 C C . HIS B 1 75 ? 4.574 -1.732 4.75 1 95.38 75 HIS B C 1
ATOM 1395 O O . HIS B 1 75 ? 4.137 -2.885 4.719 1 95.38 75 HIS B O 1
ATOM 1401 N N . LYS B 1 76 ? 5.617 -1.362 5.441 1 94.44 76 LYS B N 1
ATOM 1402 C CA . LYS B 1 76 ? 6.273 -2.324 6.32 1 94.44 76 LYS B CA 1
ATOM 1403 C C . LYS B 1 76 ? 5.289 -2.887 7.348 1 94.44 76 LYS B C 1
ATOM 1405 O O . LYS B 1 76 ? 5.285 -4.09 7.613 1 94.44 76 LYS B O 1
ATOM 1410 N N . TYR B 1 77 ? 4.574 -2.008 7.887 1 95.44 77 TYR B N 1
ATOM 1411 C CA . TYR B 1 77 ? 3.564 -2.412 8.852 1 95.44 77 TYR B CA 1
ATOM 1412 C C . TYR B 1 77 ? 2.551 -3.359 8.227 1 95.44 77 TYR B C 1
ATOM 1414 O O . TYR B 1 77 ? 2.232 -4.406 8.797 1 95.44 77 TYR B O 1
ATOM 1422 N N . ASP B 1 78 ? 2.061 -3.023 7.055 1 95 78 ASP B N 1
ATOM 1423 C CA . ASP B 1 78 ? 1.075 -3.83 6.344 1 95 78 ASP B CA 1
ATOM 1424 C C . ASP B 1 78 ? 1.635 -5.211 6.004 1 95 78 ASP B C 1
ATOM 1426 O O . ASP B 1 78 ? 0.932 -6.215 6.117 1 95 78 ASP B O 1
ATOM 1430 N N . MET B 1 79 ? 2.844 -5.207 5.555 1 95.56 79 MET B N 1
ATOM 1431 C CA . MET B 1 79 ? 3.48 -6.473 5.195 1 95.56 79 MET B CA 1
ATOM 1432 C C . MET B 1 79 ? 3.617 -7.375 6.418 1 95.56 79 MET B C 1
ATOM 1434 O O . MET B 1 79 ? 3.371 -8.578 6.332 1 95.56 79 MET B O 1
ATOM 1438 N N . ALA B 1 80 ? 4.02 -6.809 7.5 1 94.94 80 ALA B N 1
ATOM 1439 C CA . ALA B 1 80 ? 4.172 -7.586 8.727 1 94.94 80 ALA B CA 1
ATOM 1440 C C . ALA B 1 80 ? 2.848 -8.227 9.133 1 94.94 80 ALA B C 1
ATOM 1442 O O . ALA B 1 80 ? 2.809 -9.406 9.508 1 94.94 80 ALA B O 1
ATOM 1443 N N . LEU B 1 81 ? 1.806 -7.496 9.07 1 94.75 81 LEU B N 1
ATOM 1444 C CA . LEU B 1 81 ? 0.484 -8.008 9.414 1 94.75 81 LEU B CA 1
ATOM 1445 C C . LEU B 1 81 ? 0.064 -9.109 8.445 1 94.75 81 LEU B C 1
ATOM 1447 O O . LEU B 1 81 ? -0.495 -10.133 8.859 1 94.75 81 LEU B O 1
ATOM 1451 N N . ALA B 1 82 ? 0.306 -8.898 7.219 1 96.31 82 ALA B N 1
ATOM 1452 C CA . ALA B 1 82 ? -0.074 -9.859 6.191 1 96.31 82 ALA B CA 1
ATOM 1453 C C . ALA B 1 82 ? 0.676 -11.18 6.371 1 96.31 82 ALA B C 1
ATOM 1455 O O . ALA B 1 82 ? 0.106 -12.258 6.18 1 96.31 82 ALA B O 1
ATOM 1456 N N . ILE B 1 83 ? 1.923 -11.039 6.637 1 96.75 83 ILE B N 1
ATOM 1457 C CA . ILE B 1 83 ? 2.736 -12.227 6.852 1 96.75 83 ILE B CA 1
ATOM 1458 C C . ILE B 1 83 ? 2.178 -13.031 8.023 1 96.75 83 ILE B C 1
ATOM 1460 O O . ILE B 1 83 ? 2.021 -14.25 7.934 1 96.75 83 ILE B O 1
ATOM 1464 N N . LYS B 1 84 ? 1.888 -12.328 9.078 1 95.62 84 LYS B N 1
ATOM 1465 C CA . LYS B 1 84 ? 1.319 -12.984 10.25 1 95.62 84 LYS B CA 1
ATOM 1466 C C . LYS B 1 84 ? 0.011 -13.688 9.906 1 95.62 84 LYS B C 1
ATOM 1468 O O . LYS B 1 84 ? -0.205 -14.836 10.305 1 95.62 84 LYS B O 1
ATOM 1473 N N . GLU B 1 85 ? -0.856 -13.047 9.25 1 96.44 85 GLU B N 1
ATOM 1474 C CA . GLU B 1 85 ? -2.143 -13.609 8.859 1 96.44 85 GLU B CA 1
ATOM 1475 C C . GLU B 1 85 ? -1.955 -14.805 7.922 1 96.44 85 GLU B C 1
ATOM 1477 O O . GLU B 1 85 ? -2.654 -15.812 8.047 1 96.44 85 GLU B O 1
ATOM 1482 N N . PHE B 1 86 ? -1.062 -14.648 7.039 1 97.5 86 PHE B N 1
ATOM 1483 C CA . PHE B 1 86 ? -0.763 -15.703 6.074 1 97.5 86 PHE B CA 1
ATOM 1484 C C . PHE B 1 86 ? -0.285 -16.969 6.781 1 97.5 86 PHE B C 1
ATOM 1486 O O . PHE B 1 86 ? -0.722 -18.062 6.453 1 97.5 86 PHE B O 1
ATOM 1493 N N . GLU B 1 87 ? 0.571 -16.75 7.703 1 96.44 87 GLU B N 1
ATOM 1494 C CA . GLU B 1 87 ? 1.09 -17.875 8.484 1 96.44 87 GLU B CA 1
ATOM 1495 C C . GLU B 1 87 ? -0.011 -18.516 9.328 1 96.44 87 GLU B C 1
ATOM 1497 O O . GLU B 1 87 ? -0.074 -19.75 9.438 1 96.44 87 GLU B O 1
ATOM 1502 N N . ARG B 1 88 ? -0.782 -17.688 9.852 1 97.06 88 ARG B N 1
ATOM 1503 C CA . ARG B 1 88 ? -1.875 -18.188 10.68 1 97.06 88 ARG B CA 1
ATOM 1504 C C . ARG B 1 88 ? -2.854 -19.016 9.867 1 97.06 88 ARG B C 1
ATOM 1506 O O . ARG B 1 88 ? -3.305 -20.078 10.32 1 97.06 88 ARG B O 1
ATOM 1513 N N . ASN B 1 89 ? -3.217 -18.484 8.648 1 97 89 ASN B N 1
ATOM 1514 C CA . ASN B 1 89 ? -4.148 -19.172 7.766 1 97 89 ASN B CA 1
ATOM 1515 C C . ASN B 1 89 ? -3.506 -20.406 7.125 1 97 89 ASN B C 1
ATOM 1517 O O . ASN B 1 89 ? -4.199 -21.359 6.758 1 97 89 ASN B O 1
ATOM 1521 N N . ASN B 1 90 ? -2.287 -20.344 6.949 1 94.88 90 ASN B N 1
ATOM 1522 C CA . ASN B 1 90 ? -1.463 -21.406 6.41 1 94.88 90 ASN B CA 1
ATOM 1523 C C . ASN B 1 90 ? -2.092 -22.031 5.168 1 94.88 90 ASN B C 1
ATOM 1525 O O . ASN B 1 90 ? -2.365 -23.234 5.141 1 94.88 90 ASN B O 1
ATOM 1529 N N . PRO B 1 91 ? -2.254 -21.203 4.168 1 95.62 91 PRO B N 1
ATOM 1530 C CA . PRO B 1 91 ? -2.795 -21.797 2.949 1 95.62 91 PRO B CA 1
ATOM 1531 C C . PRO B 1 91 ? -1.89 -22.891 2.379 1 95.62 91 PRO B C 1
ATOM 1533 O O . PRO B 1 91 ? -0.664 -22.766 2.422 1 95.62 91 PRO B O 1
ATOM 1536 N N . LYS B 1 92 ? -2.414 -23.984 1.915 1 97 92 LYS B N 1
ATOM 1537 C CA . LYS B 1 92 ? -1.658 -25.094 1.358 1 97 92 LYS B CA 1
ATOM 1538 C C . LYS B 1 92 ? -1.332 -24.859 -0.113 1 97 92 LYS B C 1
ATOM 1540 O O . LYS B 1 92 ? -1.839 -25.562 -0.988 1 97 92 LYS B O 1
ATOM 1545 N N . LEU B 1 93 ? -0.438 -23.938 -0.302 1 98.12 93 LEU B N 1
ATOM 1546 C CA . LEU B 1 93 ? 0.017 -23.625 -1.649 1 98.12 93 LEU B CA 1
ATOM 1547 C C . LEU B 1 93 ? 1.222 -24.469 -2.035 1 98.12 93 LEU B C 1
ATOM 1549 O O . LEU B 1 93 ? 2.023 -24.844 -1.176 1 98.12 93 LEU B O 1
ATOM 1553 N N . LYS B 1 94 ? 1.294 -24.781 -3.344 1 97 94 LYS B N 1
ATOM 1554 C CA . LYS B 1 94 ? 2.422 -25.547 -3.865 1 97 94 LYS B CA 1
ATOM 1555 C C . LYS B 1 94 ? 3.201 -24.75 -4.902 1 97 94 LYS B C 1
ATOM 1557 O O . LYS B 1 94 ? 2.609 -24.031 -5.715 1 97 94 LYS B O 1
ATOM 1562 N N . ARG B 1 95 ? 4.465 -24.891 -4.855 1 97.44 95 ARG B N 1
ATOM 1563 C CA . ARG B 1 95 ? 5.305 -24.25 -5.859 1 97.44 95 ARG B CA 1
ATOM 1564 C C . ARG B 1 95 ? 4.988 -24.766 -7.258 1 97.44 95 ARG B C 1
ATOM 1566 O O . ARG B 1 95 ? 4.797 -25.969 -7.453 1 97.44 95 ARG B O 1
ATOM 1573 N N . PHE B 1 96 ? 4.953 -23.781 -8.094 1 97.06 96 PHE B N 1
ATOM 1574 C CA . PHE B 1 96 ? 4.719 -24.141 -9.484 1 97.06 96 PHE B CA 1
ATOM 1575 C C . PHE B 1 96 ? 5.984 -24.719 -10.117 1 97.06 96 PHE B C 1
ATOM 1577 O O . PHE B 1 96 ? 7.043 -24.094 -10.07 1 97.06 96 PHE B O 1
ATOM 1584 N N . GLU B 1 97 ? 5.977 -25.969 -10.586 1 89.19 97 GLU B N 1
ATOM 1585 C CA . GLU B 1 97 ? 7.051 -26.641 -11.32 1 89.19 97 GLU B CA 1
ATOM 1586 C C . GLU B 1 97 ? 6.703 -26.781 -12.797 1 89.19 97 GLU B C 1
ATOM 1588 O O . GLU B 1 97 ? 5.645 -27.312 -13.141 1 89.19 97 GLU B O 1
ATOM 1593 N N . LYS B 1 98 ? 7.398 -25.844 -13.617 1 78.25 98 LYS B N 1
ATOM 1594 C CA . LYS B 1 98 ? 7.148 -25.938 -15.047 1 78.25 98 LYS B CA 1
ATOM 1595 C C . LYS B 1 98 ? 7.309 -27.359 -15.547 1 78.25 98 LYS B C 1
ATOM 1597 O O . LYS B 1 98 ? 8.188 -28.094 -15.094 1 78.25 98 LYS B O 1
ATOM 1602 N N . ALA B 1 99 ? 6.309 -27.953 -16.312 1 58.56 99 ALA B N 1
ATOM 1603 C CA . ALA B 1 99 ? 6.543 -29.219 -17 1 58.56 99 ALA B CA 1
ATOM 1604 C C . ALA B 1 99 ? 7.719 -29.109 -17.969 1 58.56 99 ALA B C 1
ATOM 1606 O O . ALA B 1 99 ? 7.98 -28.031 -18.516 1 58.56 99 ALA B O 1
#

pLDDT: mean 92.43, std 15.5, range [28.44, 98.88]

Secondary structure (DSSP, 8-state):
----S-----HHHHHIIIIIGGGT--HHHHHHHHTS-HHHHHHHHTTSS---HHHHHHHHHHT-S-HHHHHHHHHHHHHHHHHHHHHHH----------/----S-----HHHHHIIIIIGGGT--HHHHHHHHTS-HHHHHHHHTTSS---HHHHHHHHHHT-S-HHHHHHHHHHHHHHHHHHHHHHH----------

Nearest PDB structures (foldseek):
  6f8h-assembly2_C-3  TM=9.322E-01  e=1.424E-05  Pseudomonas putida
  3trb-assembly1_A  TM=8.799E-01  e=6.322E-06  Coxiella burnetii
  7csy-assembly1_A  TM=9.125E-01  e=1.903E-05  Pseudomonas aeruginosa PAO1
  6lb3-assembly2_H  TM=8.862E-01  e=2.856E-05  Pseudomonas aeruginosa PAO1
  6f8s-assembly1_C  TM=9.155E-01  e=6.818E-05  Pseudomonas putida

Foldseek 3Di:
DPPPQPQLDALLCVCCVPFCVVVVHDLCRVCVQLVHDSVVNVCSNVVNDHCDLSNLVSCCVRGRDHSCRRVVSNVVNVVSVVVVVCVVVVDPDDDDDDD/DPPPAPQLPALLCVCCVPFCVVVVHDLCRVCVQLVHDSVVNVCSNVVNDHCDLSNLVSCCVRGRDHSCRRVVSNVVNVVSVVVVVCVVVVDPDDDDDDD

Radius of gyration: 19.53 Å; Cα contacts (8 Å, |Δi|>4): 215; chains: 2; bounding box: 22×59×59 Å

Solvent-accessible surface area (backbone atoms only — not comparable to full-atom values): 11004 Å² total; per-residue (Å²): 128,82,84,60,81,82,70,62,67,51,44,27,47,49,47,36,65,69,49,34,54,78,64,69,53,50,64,62,55,51,11,58,57,54,71,48,53,48,65,56,47,51,31,19,48,68,66,72,42,78,55,42,55,63,54,18,46,36,40,24,58,25,76,42,65,56,34,62,58,48,30,48,41,29,47,52,32,50,43,54,53,35,52,52,49,46,62,71,66,53,72,91,67,58,64,68,73,84,130,128,85,79,63,85,87,70,60,68,51,45,29,46,49,46,36,62,69,50,35,53,78,66,69,54,50,63,59,56,51,12,59,56,55,70,48,54,48,64,57,46,49,31,18,47,67,65,72,40,76,56,43,56,62,54,18,46,37,40,25,59,25,76,42,65,55,34,64,58,48,32,48,42,30,46,52,31,52,42,53,53,36,50,51,50,45,61,71,67,50,73,91,66,54,62,66,72,84,129